Protein 3QOQ (pdb70)

GO terms:
  GO:0032993 protein-DNA complex (C, IDA)
  GO:0043565 sequence-specific DNA binding (F, IDA)
  GO:0045892 negative regulation of DNA-templated transcription (P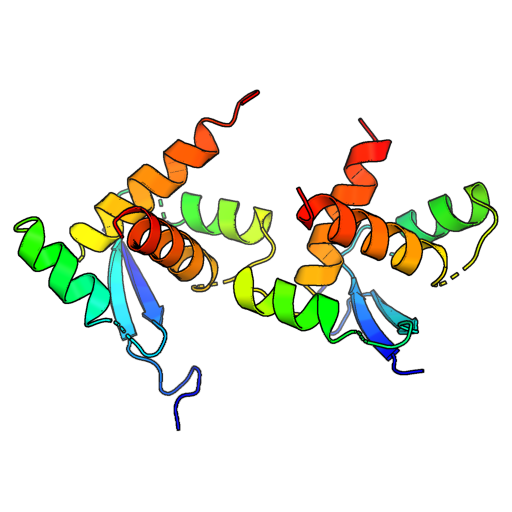, EXP)
  GO:0032993 protein-DNA complex (C, IMP)
  GO:0043565 sequence-specific DNA binding (F, IMP)
  GO:0000976 transcription cis-regulatory region binding (F, IPI)
  GO:0001217 DNA-binding transcription repressor activity (F, IPI)
  GO:0032993 protein-DNA complex (C, IPI)
  GO:0045892 negative regulation of DNA-templated transcription (P, IEP)
  GO:0043565 sequence-specific DNA binding (F, EXP)
  GO:0032993 protein-DNA complex (C, EXP)
  GO:0003677 DNA binding (F, IDA)
  GO:0043107 type IV pilus-dependent motility (P, IMP)
  GO:0044780 bacterial-type flagellum assembly (P, IMP)
  GO:2000147 positive regulation of cell motility (P, IMP)
  GO:1900232 negative regulation of single-species biofilm formation on inanimate substrate (P, IMP)
  GO:1900233 positive regulation of single-species biofilm formation on inanimate substrate (P, IMP)
  GO:1902201 negative regulation of bacterial-type flagellum-dependent cell motility (P, IMP)
  GO:0032885 regulation of polysaccharide biosynthetic process (P, IMP)

Organism: Pseudomonas aeruginosa (strain ATCC 15692 / DSM 22644 / CIP 104116 / JCM 14847 / LMG 12228 / 1C / PRS 101 / PAO1) (NCBI:txid208964)

Structure (mmCIF, N/CA/C/O backbone):
data_3QOQ
#
_entry.id   3QOQ
#
_cell.length_a   129.465
_cell.length_b   129.465
_cell.length_c   152.554
_cell.angle_alpha   90.000
_cell.angle_beta   90.000
_cell.angle_gamma   90.000
#
_symmetry.space_group_name_H-M   'I 4 2 2'
#
loop_
_entity.id
_entity.type
_entity.pdbx_description
1 polymer 'Alginate and motility regulator Z'
2 polymer "DNA (5'-D(*AP*CP*TP*GP*GP*CP*AP*AP*AP*AP*CP*GP*CP*CP*GP*GP*CP*A)-3')"
3 polymer "DNA (5'-D(*TP*GP*CP*CP*GP*GP*CP*GP*TP*TP*TP*TP*GP*CP*CP*AP*GP*T)-3')"
4 water water
#
loop_
_atom_site.group_PDB
_atom_site.id
_atom_site.type_symbol
_atom_site.label_atom_id
_atom_site.label_alt_id
_atom_site.label_comp_id
_atom_site.label_asym_id
_atom_site.label_entity_id
_atom_site.label_seq_id
_atom_site.pdbx_PDB_ins_code
_atom_site.Cartn_x
_atom_site.Cartn_y
_atom_site.Cartn_z
_atom_site.occupancy
_atom_site.B_iso_or_equiv
_atom_site.auth_seq_id
_atom_site.auth_comp_id
_atom_site.auth_asym_id
_atom_site.auth_atom_id
_atom_site.pdbx_PDB_model_num
ATOM 1 N N . THR A 1 13 ? 71.268 -15.676 -18.987 1.00 99.07 10 THR A N 1
ATOM 2 C CA . THR A 1 13 ? 70.500 -14.769 -19.894 1.00 99.06 10 THR A CA 1
ATOM 3 C C . THR A 1 13 ? 69.719 -15.538 -20.967 1.00 98.89 10 THR A C 1
ATOM 4 O O . THR A 1 13 ? 68.581 -15.180 -21.286 1.00 98.99 10 THR A O 1
ATOM 8 N N . TYR A 1 14 ? 70.330 -16.591 -21.513 1.00 98.45 11 TYR A N 1
ATOM 9 C CA . TYR A 1 14 ? 69.711 -17.374 -22.585 1.00 97.89 11 TYR A CA 1
ATOM 10 C C . TYR A 1 14 ? 69.646 -18.865 -22.259 1.00 97.45 11 TYR A C 1
ATOM 11 O O . TYR A 1 14 ? 70.425 -19.669 -22.781 1.00 97.40 11 TYR A O 1
ATOM 20 N N . SER A 1 15 ? 68.702 -19.220 -21.391 1.00 96.78 12 SER A N 1
ATOM 21 C CA . SER A 1 15 ? 68.475 -20.606 -21.011 1.00 96.07 12 SER A CA 1
ATOM 22 C C . SER A 1 15 ? 67.484 -21.251 -21.969 1.00 95.65 12 SER A C 1
ATOM 23 O O . SER A 1 15 ? 67.114 -20.660 -22.985 1.00 95.75 12 SER A O 1
ATOM 26 N N . SER A 1 16 ? 67.049 -22.461 -21.631 1.00 95.01 13 SER A N 1
ATOM 27 C CA . SER A 1 16 ? 66.074 -23.171 -22.446 1.00 94.36 13 SER A CA 1
ATOM 28 C C . SER A 1 16 ? 64.656 -22.623 -22.260 1.00 93.79 13 SER A C 1
ATOM 29 O O . SER A 1 16 ? 63.810 -22.786 -23.139 1.00 93.69 13 SER A O 1
ATOM 32 N N . ARG A 1 17 ? 64.392 -21.965 -21.134 1.00 93.15 14 ARG A N 1
ATOM 33 C CA . ARG A 1 17 ? 63.087 -21.332 -20.938 1.00 92.52 14 ARG A CA 1
ATOM 34 C C . ARG A 1 17 ? 63.015 -19.981 -21.651 1.00 91.81 14 ARG A C 1
ATOM 35 O O . ARG A 1 17 ? 61.929 -19.471 -21.922 1.00 91.83 14 ARG A O 1
ATOM 43 N N . THR A 1 18 ? 64.183 -19.422 -21.961 1.00 90.87 15 THR A N 1
ATOM 44 C CA . THR A 1 18 ? 64.288 -18.153 -22.670 1.00 89.94 15 THR A CA 1
ATOM 45 C C . THR A 1 18 ? 64.288 -18.364 -24.183 1.00 89.33 15 THR A C 1
ATOM 46 O O . THR A 1 18 ? 63.782 -17.521 -24.924 1.00 89.33 15 THR A O 1
ATOM 50 N N . ALA A 1 19 ? 64.843 -19.495 -24.624 1.00 88.53 16 ALA A N 1
ATOM 51 C CA . ALA A 1 19 ? 65.061 -19.798 -26.048 1.00 87.86 16 ALA A CA 1
ATOM 52 C C . ALA A 1 19 ? 63.834 -19.624 -26.955 1.00 87.37 16 ALA A C 1
ATOM 53 O O . ALA A 1 19 ? 62.692 -19.734 -26.505 1.00 87.24 16 ALA A O 1
ATOM 55 N N . ASP A 1 20 ? 64.092 -19.370 -28.236 1.00 86.77 17 ASP A N 1
ATOM 56 C CA . ASP A 1 20 ? 63.042 -19.075 -29.211 1.00 86.29 17 ASP A CA 1
ATOM 57 C C . ASP A 1 20 ? 62.315 -20.331 -29.686 1.00 85.97 17 ASP A C 1
ATOM 58 O O . ASP A 1 20 ? 62.832 -21.080 -30.519 1.00 86.10 17 ASP A O 1
ATOM 63 N N . LYS A 1 21 ? 61.112 -20.548 -29.166 1.00 85.45 18 LYS A N 1
ATOM 64 C CA . LYS A 1 21 ? 60.297 -21.696 -29.557 1.00 85.08 18 LYS A CA 1
ATOM 65 C C . LYS A 1 21 ? 59.682 -21.488 -30.940 1.00 85.04 18 LYS A C 1
ATOM 66 O O . LYS A 1 21 ? 59.391 -20.357 -31.326 1.00 85.00 18 LYS A O 1
ATOM 72 N N . PHE A 1 22 ? 59.502 -22.578 -31.683 1.00 84.87 19 PHE A N 1
ATOM 73 C CA . PHE A 1 22 ? 58.869 -22.529 -33.001 1.00 84.81 19 PHE A CA 1
ATOM 74 C C . PHE A 1 22 ? 58.168 -23.844 -33.321 1.00 84.77 19 PHE A C 1
ATOM 75 O O . PHE A 1 22 ? 58.821 -24.878 -33.438 1.00 84.92 19 PHE A O 1
ATOM 83 N N . VAL A 1 23 ? 56.847 -23.801 -33.481 1.00 84.75 20 VAL A N 1
ATOM 84 C CA . VAL A 1 23 ? 56.072 -25.003 -33.796 1.00 84.91 20 VAL A CA 1
ATOM 85 C C . VAL A 1 23 ? 56.311 -25.439 -35.233 1.00 85.13 20 VAL A C 1
ATOM 86 O O . VAL A 1 23 ? 56.069 -24.673 -36.159 1.00 85.38 20 VAL A O 1
ATOM 90 N N . VAL A 1 24 ? 56.808 -26.659 -35.415 1.00 85.50 21 VAL A N 1
ATOM 91 C CA . VAL A 1 24 ? 57.001 -27.200 -36.760 1.00 85.93 21 VAL A CA 1
ATOM 92 C C . VAL A 1 24 ? 55.927 -28.226 -37.079 1.00 86.44 21 VAL A C 1
ATOM 93 O O . VAL A 1 24 ? 55.912 -29.323 -36.517 1.00 86.66 21 VAL A O 1
ATOM 97 N N . ARG A 1 25 ? 55.020 -27.858 -37.977 1.00 86.98 22 ARG A N 1
ATOM 98 C CA . ARG A 1 25 ? 53.906 -28.727 -38.336 1.00 87.50 22 ARG A CA 1
ATOM 99 C C . ARG A 1 25 ? 54.395 -29.825 -39.269 1.00 87.71 22 ARG A C 1
ATOM 100 O O . ARG A 1 25 ? 54.519 -29.625 -40.473 1.00 87.65 22 ARG A O 1
ATOM 108 N N . LEU A 1 26 ? 54.685 -30.983 -38.690 1.00 88.18 23 LEU A N 1
ATOM 109 C CA . LEU A 1 26 ? 55.280 -32.088 -39.427 1.00 88.67 23 LEU A CA 1
ATOM 110 C C . LEU A 1 26 ? 54.261 -32.810 -40.295 1.00 89.14 23 LEU A C 1
ATOM 111 O O . LEU A 1 26 ? 53.125 -33.030 -39.868 1.00 89.16 23 LEU A O 1
ATOM 116 N N . PRO A 1 27 ? 54.669 -33.169 -41.527 1.00 89.68 24 PRO A N 1
ATOM 117 C CA . PRO A 1 27 ? 53.944 -34.079 -42.412 1.00 90.20 24 PRO A CA 1
ATOM 118 C C . PRO A 1 27 ? 53.727 -35.439 -41.761 1.00 90.80 24 PRO A C 1
ATOM 119 O O . PRO A 1 27 ? 54.382 -35.757 -40.768 1.00 91.02 24 PRO A O 1
ATOM 123 N N . GLU A 1 28 ? 52.818 -36.232 -42.319 1.00 91.59 25 GLU A N 1
ATOM 124 C CA . GLU A 1 28 ? 52.502 -37.548 -41.772 1.00 92.50 25 GLU A CA 1
ATOM 125 C C . GLU A 1 28 ? 53.746 -38.403 -41.597 1.00 92.67 25 GLU A C 1
ATOM 126 O O . GLU A 1 28 ? 54.578 -38.489 -42.503 1.00 92.73 25 GLU A O 1
ATOM 132 N N . GLY A 1 29 ? 53.871 -39.006 -40.415 1.00 92.94 26 GLY A N 1
ATOM 133 C CA . GLY A 1 29 ? 54.924 -39.980 -40.118 1.00 93.08 26 GLY A CA 1
ATOM 134 C C . GLY A 1 29 ? 56.357 -39.506 -40.268 1.00 93.11 26 GLY A C 1
ATOM 135 O O . GLY A 1 29 ? 57.285 -40.313 -40.212 1.00 93.12 26 GLY A O 1
ATOM 144 N N . ARG A 1 31 ? 57.531 -37.204 -38.194 1.00 92.75 28 ARG A N 1
ATOM 145 C CA . ARG A 1 31 ? 57.890 -37.141 -36.785 1.00 92.24 28 ARG A CA 1
ATOM 146 C C . ARG A 1 31 ? 58.508 -38.465 -36.352 1.00 92.09 28 ARG A C 1
ATOM 147 O O . ARG A 1 31 ? 59.609 -38.489 -35.809 1.00 92.16 28 ARG A O 1
ATOM 155 N N . GLU A 1 32 ? 57.803 -39.562 -36.616 1.00 91.88 29 GLU A N 1
ATOM 156 C CA . GLU A 1 32 ? 58.307 -40.895 -36.299 1.00 91.76 29 GLU A CA 1
ATOM 157 C C . GLU A 1 32 ? 59.666 -41.153 -36.951 1.00 91.36 29 GLU A C 1
ATOM 158 O O . GLU A 1 32 ? 60.500 -41.874 -36.404 1.00 91.35 29 GLU A O 1
ATOM 164 N N . GLN A 1 33 ? 59.887 -40.538 -38.107 1.00 90.97 30 GLN A N 1
ATOM 165 C CA . GLN A 1 33 ? 61.138 -40.687 -38.834 1.00 90.65 30 GLN A CA 1
ATOM 166 C C . GLN A 1 33 ? 62.295 -39.963 -38.147 1.00 90.24 30 GLN A C 1
ATOM 167 O O . GLN A 1 33 ? 63.401 -40.501 -38.078 1.00 90.37 30 GLN A O 1
ATOM 173 N N . ILE A 1 34 ? 62.044 -38.753 -37.647 1.00 89.57 31 ILE A N 1
ATOM 174 C CA . ILE A 1 34 ? 63.033 -38.035 -36.839 1.00 88.96 31 ILE A CA 1
ATOM 175 C C . ILE A 1 34 ? 63.361 -38.836 -35.579 1.00 88.66 31 ILE A C 1
ATOM 176 O O . ILE A 1 34 ? 64.533 -39.024 -35.248 1.00 88.74 31 ILE A O 1
ATOM 181 N N . ALA A 1 35 ? 62.317 -39.321 -34.904 1.00 88.06 32 ALA A N 1
ATOM 182 C CA . ALA A 1 35 ? 62.451 -40.071 -33.659 1.00 87.43 32 ALA A CA 1
ATOM 183 C C . ALA A 1 35 ? 63.461 -41.202 -33.790 1.00 87.13 32 ALA A C 1
ATOM 184 O O . ALA A 1 35 ? 64.413 -41.284 -33.015 1.00 87.11 32 ALA A O 1
ATOM 186 N N . GLU A 1 36 ? 63.260 -42.056 -34.789 1.00 86.79 33 GLU A N 1
ATOM 187 C CA . GLU A 1 36 ? 64.148 -43.187 -35.034 1.00 86.61 33 GLU A CA 1
ATOM 188 C C . GLU A 1 36 ? 65.593 -42.741 -35.212 1.00 85.80 33 GLU A C 1
ATOM 189 O O . GLU A 1 36 ? 66.505 -43.366 -34.676 1.00 85.82 33 GLU A O 1
ATOM 195 N N . VAL A 1 37 ? 65.793 -41.648 -35.941 1.00 85.00 34 VAL A N 1
ATOM 196 C CA . VAL A 1 37 ? 67.129 -41.095 -36.128 1.00 84.27 34 VAL A CA 1
ATOM 197 C C . VAL A 1 37 ? 67.672 -40.568 -34.803 1.00 83.96 34 VAL A C 1
ATOM 198 O O . VAL A 1 37 ? 68.815 -40.849 -34.441 1.00 84.02 34 VAL A O 1
ATOM 202 N N . ALA A 1 38 ? 66.841 -39.818 -34.081 1.00 83.52 35 ALA A N 1
ATOM 203 C CA . ALA A 1 38 ? 67.234 -39.207 -32.812 1.00 82.96 35 ALA A CA 1
ATOM 204 C C . ALA A 1 38 ? 67.749 -40.234 -31.809 1.00 82.65 35 ALA A C 1
ATOM 205 O O . ALA A 1 38 ? 68.817 -40.046 -31.228 1.00 82.50 35 ALA A O 1
ATOM 207 N N . ARG A 1 39 ? 66.997 -41.321 -31.631 1.00 82.41 36 ARG A N 1
ATOM 208 C CA . ARG A 1 39 ? 67.388 -42.416 -30.738 1.00 82.24 36 ARG A CA 1
ATOM 209 C C . ARG A 1 39 ? 68.763 -42.956 -31.103 1.00 81.88 36 ARG A C 1
ATOM 210 O O . ARG A 1 39 ? 69.648 -43.044 -30.252 1.00 81.96 36 ARG A O 1
ATOM 218 N N . SER A 1 40 ? 68.932 -43.308 -32.375 1.00 81.36 37 SER A N 1
ATOM 219 C CA . SER A 1 40 ? 70.162 -43.919 -32.862 1.00 80.95 37 SER A CA 1
ATOM 220 C C . SER A 1 40 ? 71.375 -43.012 -32.695 1.00 80.65 37 SER A C 1
ATOM 221 O O . SER A 1 40 ? 72.484 -43.493 -32.485 1.00 80.96 37 SER A O 1
ATOM 224 N N . HIS A 1 41 ? 71.164 -41.705 -32.791 1.00 80.08 38 HIS A N 1
ATOM 225 C CA . HIS A 1 41 ? 72.253 -40.747 -32.643 1.00 79.64 38 HIS A CA 1
ATOM 226 C C . HIS A 1 41 ? 72.414 -40.277 -31.201 1.00 79.17 38 HIS A C 1
ATOM 227 O O . HIS A 1 41 ? 73.259 -39.434 -30.901 1.00 79.11 38 HIS A O 1
ATOM 234 N N . HIS A 1 42 ? 71.595 -40.837 -30.317 1.00 78.60 39 HIS A N 1
ATOM 235 C CA . HIS A 1 42 ? 71.674 -40.582 -28.881 1.00 78.22 39 HIS A CA 1
ATOM 236 C C . HIS A 1 42 ? 71.480 -39.129 -28.491 1.00 78.09 39 HIS A C 1
ATOM 237 O O . HIS A 1 42 ? 72.169 -38.621 -27.608 1.00 78.13 39 HIS A O 1
ATOM 244 N N . ARG A 1 43 ? 70.533 -38.466 -29.145 1.00 77.97 40 ARG A N 1
ATOM 245 C CA . ARG A 1 43 ? 70.180 -37.096 -28.782 1.00 77.97 40 ARG A CA 1
ATOM 246 C C . ARG A 1 43 ? 68.677 -36.864 -28.726 1.00 78.08 40 ARG A C 1
ATOM 247 O O . ARG A 1 43 ? 67.901 -37.590 -29.348 1.00 77.93 40 ARG A O 1
ATOM 255 N N . SER A 1 44 ? 68.282 -35.847 -27.964 1.00 78.56 41 SER A N 1
ATOM 256 C CA . SER A 1 44 ? 66.886 -35.458 -27.832 1.00 79.26 41 SER A CA 1
ATOM 257 C C . SER A 1 44 ? 66.353 -35.073 -29.191 1.00 80.10 41 SER A C 1
ATOM 258 O O . SER A 1 44 ? 67.126 -34.828 -30.116 1.00 80.49 41 SER A O 1
ATOM 269 N N . ASN A 1 46 ? 64.756 -32.354 -29.953 1.00 81.11 43 ASN A N 1
ATOM 270 C CA . ASN A 1 46 ? 65.144 -30.971 -30.143 1.00 80.77 43 ASN A CA 1
ATOM 271 C C . ASN A 1 46 ? 66.532 -30.898 -30.768 1.00 80.53 43 ASN A C 1
ATOM 272 O O . ASN A 1 46 ? 66.691 -30.382 -31.874 1.00 80.57 43 ASN A O 1
ATOM 277 N N . SER A 1 47 ? 67.523 -31.449 -30.070 1.00 80.26 44 SER A N 1
ATOM 278 C CA . SER A 1 47 ? 68.905 -31.468 -30.546 1.00 79.92 44 SER A CA 1
ATOM 279 C C . SER A 1 47 ? 69.027 -32.082 -31.935 1.00 79.68 44 SER A C 1
ATOM 280 O O . SER A 1 47 ? 69.832 -31.633 -32.749 1.00 79.83 44 SER A O 1
ATOM 283 N N . GLU A 1 48 ? 68.222 -33.104 -32.201 1.00 79.36 45 GLU A N 1
ATOM 284 C CA . GLU A 1 48 ? 68.203 -33.734 -33.508 1.00 79.09 45 GLU A CA 1
ATOM 285 C C . GLU A 1 48 ? 67.876 -32.694 -34.577 1.00 79.20 45 GLU A C 1
ATOM 286 O O . GLU A 1 48 ? 68.683 -32.457 -35.473 1.00 79.24 45 GLU A O 1
ATOM 292 N N . ILE A 1 49 ? 66.712 -32.053 -34.445 1.00 79.22 46 ILE A N 1
ATOM 293 C CA . ILE A 1 49 ? 66.258 -31.010 -35.370 1.00 79.09 46 ILE A CA 1
ATOM 294 C C . ILE A 1 49 ? 67.326 -29.932 -35.547 1.00 79.28 46 ILE A C 1
ATOM 295 O O . ILE A 1 49 ? 67.722 -29.625 -36.674 1.00 79.31 46 ILE A O 1
ATOM 300 N N . ILE A 1 50 ? 67.790 -29.378 -34.427 1.00 79.44 47 ILE A N 1
ATOM 301 C CA . ILE A 1 50 ? 68.830 -28.351 -34.422 1.00 79.77 47 ILE A CA 1
ATOM 302 C C . ILE A 1 50 ? 70.052 -28.791 -35.224 1.00 80.34 47 ILE A C 1
ATOM 303 O O . ILE A 1 50 ? 70.466 -28.102 -36.156 1.00 80.44 47 ILE A O 1
ATOM 308 N N . ALA A 1 51 ? 70.609 -29.945 -34.868 1.00 81.01 48 ALA A N 1
ATOM 309 C CA . ALA A 1 51 ? 71.810 -30.459 -35.519 1.00 81.70 48 ALA A CA 1
ATOM 310 C C . ALA A 1 51 ? 71.661 -30.520 -37.037 1.00 82.20 48 ALA A C 1
ATOM 311 O O . ALA A 1 51 ? 72.574 -30.144 -37.764 1.00 82.20 48 ALA A O 1
ATOM 313 N N . ARG A 1 52 ? 70.504 -30.974 -37.506 1.00 83.04 49 ARG A N 1
ATOM 314 C CA . ARG A 1 52 ? 70.260 -31.111 -38.938 1.00 84.10 49 ARG A CA 1
ATOM 315 C C . ARG A 1 52 ? 70.102 -29.757 -39.615 1.00 84.88 49 ARG A C 1
ATOM 316 O O . ARG A 1 52 ? 70.677 -29.526 -40.680 1.00 84.93 49 ARG A O 1
ATOM 324 N N . LEU A 1 53 ? 69.325 -28.870 -38.996 1.00 85.96 50 LEU A N 1
ATOM 325 C CA . LEU A 1 53 ? 69.161 -27.506 -39.494 1.00 87.12 50 LEU A CA 1
ATOM 326 C C . LEU A 1 53 ? 70.517 -26.811 -39.597 1.00 88.14 50 LEU A C 1
ATOM 327 O O . LEU A 1 53 ? 70.920 -26.376 -40.678 1.00 88.46 50 LEU A O 1
ATOM 332 N N . GLU A 1 54 ? 71.222 -26.742 -38.470 1.00 89.17 51 GLU A N 1
ATOM 333 C CA . GLU A 1 54 ? 72.557 -26.154 -38.395 1.00 90.19 51 GLU A CA 1
ATOM 334 C C . GLU A 1 54 ? 73.452 -26.614 -39.539 1.00 91.00 51 GLU A C 1
ATOM 335 O O . GLU A 1 54 ? 74.124 -25.802 -40.170 1.00 91.11 51 GLU A O 1
ATOM 341 N N . GLN A 1 55 ? 73.452 -27.916 -39.803 1.00 92.14 52 GLN A N 1
ATOM 342 C CA . GLN A 1 55 ? 74.303 -28.478 -40.839 1.00 93.50 52 GLN A CA 1
ATOM 343 C C . GLN A 1 55 ? 73.808 -28.073 -42.221 1.00 94.24 52 GLN A C 1
ATOM 344 O O . GLN A 1 55 ? 74.611 -27.734 -43.092 1.00 94.48 52 GLN A O 1
ATOM 350 N N . SER A 1 56 ? 72.488 -28.105 -42.410 1.00 95.15 53 SER A N 1
ATOM 351 C CA . SER A 1 56 ? 71.868 -27.711 -43.675 1.00 95.97 53 SER A CA 1
ATOM 352 C C . SER A 1 56 ? 72.138 -26.242 -43.992 1.00 96.63 53 SER A C 1
ATOM 353 O O . SER A 1 56 ? 72.392 -25.887 -45.145 1.00 96.68 53 SER A O 1
ATOM 356 N N . LEU A 1 57 ? 72.088 -25.400 -42.961 1.00 97.54 54 LEU A N 1
ATOM 357 C CA . LEU A 1 57 ? 72.428 -23.986 -43.084 1.00 98.57 54 LEU A CA 1
ATOM 358 C C . LEU A 1 57 ? 73.876 -23.781 -43.524 1.00 99.52 54 LEU A C 1
ATOM 359 O O . LEU A 1 57 ? 74.140 -23.044 -44.473 1.00 99.70 54 LEU A O 1
ATOM 364 N N . LEU A 1 58 ? 74.805 -24.446 -42.841 1.00 100.79 55 LEU A N 1
ATOM 365 C CA . LEU A 1 58 ? 76.236 -24.274 -43.098 1.00 102.05 55 LEU A CA 1
ATOM 366 C C . LEU A 1 58 ? 76.690 -24.772 -44.472 1.00 102.98 55 LEU A C 1
ATOM 367 O O . LEU A 1 58 ? 77.704 -24.304 -44.996 1.00 103.13 55 LEU A O 1
ATOM 372 N N . GLN A 1 59 ? 75.944 -25.714 -45.045 1.00 104.13 56 GLN A N 1
ATOM 373 C CA . GLN A 1 59 ? 76.235 -26.227 -46.385 1.00 105.33 56 GLN A CA 1
ATOM 374 C C . GLN A 1 59 ? 76.076 -25.140 -47.442 1.00 106.12 56 GLN A C 1
ATOM 375 O O . GLN A 1 59 ? 76.892 -25.036 -48.363 1.00 106.23 56 GLN A O 1
ATOM 381 N N . GLU A 1 60 ? 75.026 -24.333 -47.294 1.00 107.09 57 GLU A N 1
ATOM 382 C CA . GLU A 1 60 ? 74.763 -23.205 -48.188 1.00 108.06 57 GLU A CA 1
ATOM 383 C C . GLU A 1 60 ? 75.731 -22.036 -47.960 1.00 108.60 57 GLU A C 1
ATOM 384 O O . GLU A 1 60 ? 75.974 -21.234 -48.870 1.00 108.70 57 GLU A O 1
ATOM 390 N N . GLY A 1 61 ? 76.281 -21.952 -46.748 1.00 109.19 58 GLY A N 1
ATOM 391 C CA . GLY A 1 61 ? 77.192 -20.872 -46.365 1.00 109.77 58 GLY A CA 1
ATOM 392 C C . GLY A 1 61 ? 78.656 -21.108 -46.704 1.00 110.22 58 GLY A C 1
ATOM 393 O O . GLY A 1 61 ? 79.496 -20.230 -46.474 1.00 110.35 58 GLY A O 1
ATOM 394 N N . ALA A 1 62 ? 78.961 -22.289 -47.245 1.00 110.49 59 ALA A N 1
ATOM 395 C CA . ALA A 1 62 ? 80.327 -22.642 -47.652 1.00 110.69 59 ALA A CA 1
ATOM 396 C C . ALA A 1 62 ? 80.370 -23.171 -49.086 1.00 110.77 59 ALA A C 1
ATOM 397 O O . ALA A 1 62 ? 80.170 -22.423 -50.046 1.00 110.83 59 ALA A O 1
ATOM 399 N N . ALA B 1 19 ? 47.495 -32.765 -38.707 1.00 89.02 16 ALA B N 1
ATOM 400 C CA . ALA B 1 19 ? 48.969 -33.013 -38.702 1.00 89.00 16 ALA B CA 1
ATOM 401 C C . ALA B 1 19 ? 49.576 -32.661 -37.345 1.00 88.91 16 ALA B C 1
ATOM 402 O O . ALA B 1 19 ? 49.256 -31.611 -36.770 1.00 88.99 16 ALA B O 1
ATOM 404 N N . ASP B 1 20 ? 50.440 -33.542 -36.835 1.00 88.50 17 ASP B N 1
ATOM 405 C CA . ASP B 1 20 ? 51.102 -33.310 -35.547 1.00 87.87 17 ASP B CA 1
ATOM 406 C C . ASP B 1 20 ? 52.201 -32.261 -35.664 1.00 87.08 17 ASP B C 1
ATOM 407 O O . ASP B 1 20 ? 52.739 -32.015 -36.749 1.00 87.10 17 ASP B O 1
ATOM 412 N N . LYS B 1 21 ? 52.512 -31.642 -34.533 1.00 86.00 18 LYS B N 1
ATOM 413 C CA . LYS B 1 21 ? 53.462 -30.546 -34.481 1.00 84.97 18 LYS B CA 1
ATOM 414 C C . LYS B 1 21 ? 54.491 -30.765 -33.380 1.00 84.36 18 LYS B C 1
ATOM 415 O O . LYS B 1 21 ? 54.257 -31.526 -32.437 1.00 84.36 18 LYS B O 1
ATOM 421 N N . PHE B 1 22 ? 55.632 -30.096 -33.514 1.00 83.34 19 PHE B N 1
ATOM 422 C CA . PHE B 1 22 ? 56.712 -30.193 -32.549 1.00 82.23 19 PHE B CA 1
ATOM 423 C C . PHE B 1 22 ? 57.286 -28.805 -32.310 1.00 81.62 19 PHE B C 1
ATOM 424 O O . PHE B 1 22 ? 57.853 -28.210 -33.221 1.00 81.61 19 PHE B O 1
ATOM 432 N N . VAL B 1 23 ? 57.131 -28.284 -31.095 1.00 80.89 20 VAL B N 1
ATOM 433 C CA . VAL B 1 23 ? 57.700 -26.974 -30.770 1.00 80.25 20 VAL B CA 1
ATOM 434 C C . VAL B 1 23 ? 59.200 -27.136 -30.515 1.00 80.01 20 VAL B C 1
ATOM 435 O O . VAL B 1 23 ? 59.615 -27.934 -29.676 1.00 79.91 20 VAL B O 1
ATOM 439 N N . VAL B 1 24 ? 59.996 -26.388 -31.271 1.00 79.81 21 VAL B N 1
ATOM 440 C CA . VAL B 1 24 ? 61.446 -26.511 -31.254 1.00 79.66 21 VAL B CA 1
ATOM 441 C C . VAL B 1 24 ? 62.066 -25.324 -30.540 1.00 79.94 21 VAL B C 1
ATOM 442 O O . VAL B 1 24 ? 61.975 -24.190 -31.019 1.00 80.10 21 VAL B O 1
ATOM 446 N N . ARG B 1 25 ? 62.692 -25.583 -29.395 1.00 80.23 22 ARG B N 1
ATOM 447 C CA . ARG B 1 25 ? 63.555 -24.594 -28.769 1.00 80.42 22 ARG B CA 1
ATOM 448 C C . ARG B 1 25 ? 64.779 -24.403 -29.658 1.00 81.35 22 ARG B C 1
ATOM 449 O O . ARG B 1 25 ? 65.458 -25.365 -30.008 1.00 81.32 22 ARG B O 1
ATOM 457 N N . LEU B 1 26 ? 65.033 -23.160 -30.045 1.00 82.53 23 LEU B N 1
ATOM 458 C CA . LEU B 1 26 ? 66.083 -22.852 -31.005 1.00 83.76 23 LEU B CA 1
ATOM 459 C C . LEU B 1 26 ? 67.212 -22.064 -30.354 1.00 84.91 23 LEU B C 1
ATOM 460 O O . LEU B 1 26 ? 66.961 -21.264 -29.450 1.00 85.02 23 LEU B O 1
ATOM 465 N N . PRO B 1 27 ? 68.459 -22.277 -30.818 1.00 86.06 24 PRO B N 1
ATOM 466 C CA . PRO B 1 27 ? 69.597 -21.545 -30.274 1.00 87.24 24 PRO B CA 1
ATOM 467 C C . PRO B 1 27 ? 69.592 -20.076 -30.697 1.00 88.68 24 PRO B C 1
ATOM 468 O O . PRO B 1 27 ? 68.774 -19.676 -31.527 1.00 88.94 24 PRO B O 1
ATOM 472 N N . GLU B 1 28 ? 70.508 -19.299 -30.122 1.00 90.37 25 GLU B N 1
ATOM 473 C CA . GLU B 1 28 ? 70.606 -17.852 -30.326 1.00 92.12 25 GLU B CA 1
ATOM 474 C C . GLU B 1 28 ? 70.331 -17.378 -31.758 1.00 93.30 25 GLU B C 1
ATOM 475 O O . GLU B 1 28 ? 69.327 -16.713 -32.014 1.00 93.50 25 GLU B O 1
ATOM 481 N N . GLY B 1 29 ? 71.219 -17.735 -32.681 1.00 94.75 26 GLY B N 1
ATOM 482 C CA . GLY B 1 29 ? 71.185 -17.196 -34.038 1.00 96.73 26 GLY B CA 1
ATOM 483 C C . GLY B 1 29 ? 70.010 -17.603 -34.910 1.00 98.13 26 GLY B C 1
ATOM 484 O O . GLY B 1 29 ? 69.422 -16.762 -35.592 1.00 98.27 26 GLY B O 1
ATOM 493 N N . ARG B 1 31 ? 66.796 -18.327 -34.975 1.00 102.71 28 ARG B N 1
ATOM 494 C CA . ARG B 1 31 ? 65.500 -17.648 -35.015 1.00 103.65 28 ARG B CA 1
ATOM 495 C C . ARG B 1 31 ? 65.331 -16.746 -36.236 1.00 104.25 28 ARG B C 1
ATOM 496 O O . ARG B 1 31 ? 64.461 -16.985 -37.074 1.00 104.24 28 ARG B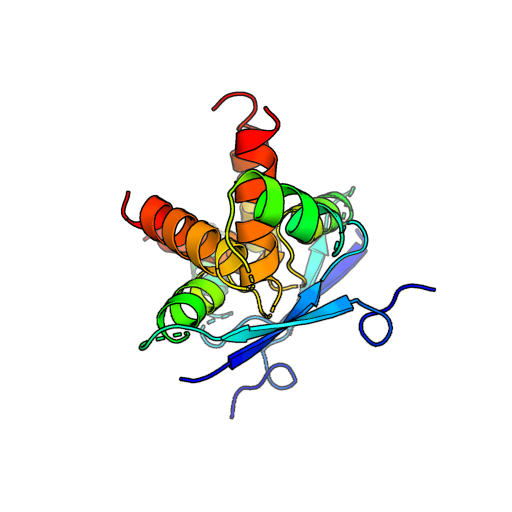 O 1
ATOM 504 N N . GLU B 1 32 ? 66.166 -15.712 -36.318 1.00 105.00 29 GLU B N 1
ATOM 505 C CA . GLU B 1 32 ? 66.130 -14.775 -37.429 1.00 105.70 29 GLU B CA 1
ATOM 506 C C . GLU B 1 32 ? 66.661 -15.429 -38.703 1.00 105.77 29 GLU B C 1
ATOM 507 O O . GLU B 1 32 ? 65.966 -15.468 -39.717 1.00 105.77 29 GLU B O 1
ATOM 513 N N . GLN B 1 33 ? 67.877 -15.964 -38.631 1.00 106.01 30 GLN B N 1
ATOM 514 C CA . GLN B 1 33 ? 68.541 -16.598 -39.771 1.00 106.25 30 GLN B CA 1
ATOM 515 C C . GLN B 1 33 ? 67.635 -17.552 -40.550 1.00 106.33 30 GLN B C 1
ATOM 516 O O . GLN B 1 33 ? 67.780 -17.699 -41.764 1.00 106.34 30 GLN B O 1
ATOM 522 N N . ILE B 1 34 ? 66.705 -18.195 -39.849 1.00 106.51 31 ILE B N 1
ATOM 523 C CA . ILE B 1 34 ? 65.791 -19.136 -40.483 1.00 106.73 31 ILE B CA 1
ATOM 524 C C . ILE B 1 34 ? 64.743 -18.408 -41.328 1.00 106.96 31 ILE B C 1
ATOM 525 O O . ILE B 1 34 ? 64.359 -18.894 -42.393 1.00 107.08 31 ILE B O 1
ATOM 530 N N . ALA B 1 35 ? 64.305 -17.241 -40.854 1.00 107.18 32 ALA B N 1
ATOM 531 C CA . ALA B 1 35 ? 63.323 -16.417 -41.563 1.00 107.34 32 ALA B CA 1
ATOM 532 C C . ALA B 1 35 ? 63.924 -15.817 -42.829 1.00 107.51 32 ALA B C 1
ATOM 533 O O . ALA B 1 35 ? 63.276 -15.778 -43.877 1.00 107.54 32 ALA B O 1
ATOM 535 N N . GLU B 1 36 ? 65.169 -15.359 -42.717 1.00 107.67 33 GLU B N 1
ATOM 536 C CA . GLU B 1 36 ? 65.902 -14.761 -43.824 1.00 107.95 33 GLU B CA 1
ATOM 537 C C . GLU B 1 36 ? 65.862 -15.654 -45.059 1.00 107.97 33 GLU B C 1
ATOM 538 O O . GLU B 1 36 ? 65.475 -15.212 -46.140 1.00 108.04 33 GLU B O 1
ATOM 544 N N . VAL B 1 37 ? 66.248 -16.915 -44.876 1.00 108.08 34 VAL B N 1
ATOM 545 C CA . VAL B 1 37 ? 66.312 -17.888 -45.967 1.00 108.15 34 VAL B CA 1
ATOM 546 C C . VAL B 1 37 ? 64.921 -18.221 -46.512 1.00 108.31 34 VAL B C 1
ATOM 547 O O . VAL B 1 37 ? 64.772 -18.510 -47.700 1.00 108.28 34 VAL B O 1
ATOM 551 N N . ALA B 1 38 ? 63.913 -18.168 -45.643 1.00 108.50 35 ALA B N 1
ATOM 552 C CA . ALA B 1 38 ? 62.534 -18.475 -46.028 1.00 108.76 35 ALA B CA 1
ATOM 553 C C . ALA B 1 38 ? 61.988 -17.504 -47.084 1.00 108.93 35 ALA B C 1
ATOM 554 O O . ALA B 1 38 ? 61.461 -17.933 -48.120 1.00 108.97 35 ALA B O 1
ATOM 556 N N . ARG B 1 39 ? 62.129 -16.204 -46.824 1.00 108.92 36 ARG B N 1
ATOM 557 C CA . ARG B 1 39 ? 61.659 -15.185 -47.760 1.00 108.83 36 ARG B CA 1
ATOM 558 C C . ARG B 1 39 ? 62.410 -15.285 -49.086 1.00 108.66 36 ARG B C 1
ATOM 559 O O . ARG B 1 39 ? 61.793 -15.301 -50.151 1.00 108.75 36 ARG B O 1
ATOM 567 N N . SER B 1 40 ? 63.736 -15.390 -49.007 1.00 108.32 37 SER B N 1
ATOM 568 C CA . SER B 1 40 ? 64.581 -15.489 -50.190 1.00 108.12 37 SER B CA 1
ATOM 569 C C . SER B 1 40 ? 64.292 -16.761 -50.987 1.00 108.05 37 SER B C 1
ATOM 570 O O . SER B 1 40 ? 64.700 -16.882 -52.141 1.00 108.09 37 SER B O 1
ATOM 573 N N . HIS B 1 41 ? 63.588 -17.701 -50.363 1.00 108.01 38 HIS B N 1
ATOM 574 C CA . HIS B 1 41 ? 63.165 -18.930 -51.029 1.00 108.00 38 HIS B CA 1
ATOM 575 C C . HIS B 1 41 ? 61.682 -18.895 -51.371 1.00 107.76 38 HIS B C 1
ATOM 576 O O . HIS B 1 41 ? 61.151 -19.848 -51.945 1.00 107.66 38 HIS B O 1
ATOM 583 N N . HIS B 1 42 ? 61.031 -17.785 -51.022 1.00 107.59 39 HIS B N 1
ATOM 584 C CA . HIS B 1 42 ? 59.602 -17.563 -51.282 1.00 107.54 39 HIS B CA 1
ATOM 585 C C . HIS B 1 42 ? 58.726 -18.719 -50.787 1.00 107.21 39 HIS B C 1
ATOM 586 O O . HIS B 1 42 ? 57.970 -19.334 -51.551 1.00 107.26 39 HIS B O 1
ATOM 593 N N . ARG B 1 43 ? 58.861 -19.000 -49.493 1.00 106.67 40 ARG B N 1
ATOM 594 C CA . ARG B 1 43 ? 58.100 -20.032 -48.791 1.00 105.96 40 ARG B CA 1
ATOM 595 C C . ARG B 1 43 ? 58.091 -19.680 -47.306 1.00 105.50 40 ARG B C 1
ATOM 596 O O . ARG B 1 43 ? 58.961 -18.940 -46.840 1.00 105.40 40 ARG B O 1
ATOM 604 N N . SER B 1 44 ? 57.117 -20.204 -46.564 1.00 104.96 41 SER B N 1
ATOM 605 C CA . SER B 1 44 ? 57.010 -19.898 -45.137 1.00 104.51 41 SER B CA 1
ATOM 606 C C . SER B 1 44 ? 58.122 -20.577 -44.340 1.00 104.19 41 SER B C 1
ATOM 607 O O . SER B 1 44 ? 58.807 -21.468 -44.846 1.00 104.16 41 SER B O 1
ATOM 618 N N . ASN B 1 46 ? 57.988 -22.574 -41.608 1.00 101.65 43 ASN B N 1
ATOM 619 C CA . ASN B 1 46 ? 57.643 -23.984 -41.473 1.00 100.81 43 ASN B CA 1
ATOM 620 C C . ASN B 1 46 ? 57.869 -24.764 -42.770 1.00 100.42 43 ASN B C 1
ATOM 621 O O . ASN B 1 46 ? 58.183 -25.952 -42.735 1.00 100.51 43 ASN B O 1
ATOM 626 N N . SER B 1 47 ? 57.718 -24.088 -43.907 1.00 99.92 44 SER B N 1
ATOM 627 C CA . SER B 1 47 ? 57.989 -24.697 -45.209 1.00 99.41 44 SER B CA 1
ATOM 628 C C . SER B 1 47 ? 59.487 -24.888 -45.412 1.00 98.88 44 SER B C 1
ATOM 629 O O . SER B 1 47 ? 59.913 -25.868 -46.021 1.00 98.77 44 SER B O 1
ATOM 632 N N . GLU B 1 48 ? 60.276 -23.944 -44.903 1.00 98.24 45 GLU B N 1
ATOM 633 C CA . GLU B 1 48 ? 61.728 -24.004 -45.020 1.00 97.72 45 GLU B CA 1
ATOM 634 C C . GLU B 1 48 ? 62.270 -25.140 -44.164 1.00 97.18 45 GLU B C 1
ATOM 635 O O . GLU B 1 48 ? 62.928 -26.049 -44.672 1.00 97.18 45 GLU B O 1
ATOM 641 N N . ILE B 1 49 ? 61.963 -25.087 -42.870 1.00 96.39 46 ILE B N 1
ATOM 642 C CA . ILE B 1 49 ? 62.452 -26.059 -41.899 1.00 95.53 46 ILE B CA 1
ATOM 643 C C . ILE B 1 49 ? 62.193 -27.489 -42.350 1.00 95.32 46 ILE B C 1
ATOM 644 O O . ILE B 1 49 ? 63.112 -28.306 -42.372 1.00 95.42 46 ILE B O 1
ATOM 649 N N . ILE B 1 50 ? 60.953 -27.775 -42.734 1.00 94.98 47 ILE B N 1
ATOM 650 C CA . ILE B 1 50 ? 60.574 -29.116 -43.166 1.00 94.85 47 ILE B CA 1
ATOM 651 C C . ILE B 1 50 ? 61.286 -29.533 -44.452 1.00 95.00 47 ILE B C 1
ATOM 652 O O . ILE B 1 50 ? 61.658 -30.698 -44.609 1.00 95.05 47 ILE B O 1
ATOM 657 N N . ALA B 1 51 ? 61.492 -28.578 -45.355 1.00 95.19 48 ALA B N 1
ATOM 658 C CA . ALA B 1 51 ? 62.227 -28.841 -46.588 1.00 95.35 48 ALA B CA 1
ATOM 659 C C . ALA B 1 51 ? 63.670 -29.236 -46.284 1.00 95.53 48 ALA B C 1
ATOM 660 O O . ALA B 1 51 ? 64.169 -30.221 -46.829 1.00 95.60 48 ALA B O 1
ATOM 662 N N . ARG B 1 52 ? 64.323 -28.476 -45.404 1.00 95.77 49 ARG B N 1
ATOM 663 C CA . ARG B 1 52 ? 65.690 -28.766 -44.966 1.00 96.06 49 ARG B CA 1
ATOM 664 C C . ARG B 1 52 ? 65.764 -30.112 -44.265 1.00 96.30 49 ARG B C 1
ATOM 665 O O . ARG B 1 52 ? 66.652 -30.918 -44.543 1.00 96.13 49 ARG B O 1
ATOM 673 N N . LEU B 1 53 ? 64.820 -30.337 -43.355 1.00 96.81 50 LEU B N 1
ATOM 674 C CA . LEU B 1 53 ? 64.756 -31.559 -42.568 1.00 97.39 50 LEU B CA 1
ATOM 675 C C . LEU B 1 53 ? 64.680 -32.801 -43.436 1.00 98.14 50 LEU B C 1
ATOM 676 O O . LEU B 1 53 ? 65.351 -33.789 -43.152 1.00 98.41 50 LEU B O 1
ATOM 681 N N . GLU B 1 54 ? 63.883 -32.747 -44.500 1.00 99.02 51 GLU B N 1
ATOM 682 C CA . GLU B 1 54 ? 63.722 -33.900 -45.384 1.00 100.01 51 GLU B CA 1
ATOM 683 C C . GLU B 1 54 ? 64.972 -34.160 -46.220 1.00 100.38 51 GLU B C 1
ATOM 684 O O . GLU B 1 54 ? 65.288 -35.308 -46.532 1.00 100.40 51 GLU B O 1
ATOM 690 N N . GLN B 1 55 ? 65.670 -33.086 -46.576 1.00 100.97 52 GLN B N 1
ATOM 691 C CA . GLN B 1 55 ? 66.948 -33.179 -47.268 1.00 101.64 52 GLN B CA 1
ATOM 692 C C . GLN B 1 55 ? 67.967 -33.889 -46.379 1.00 102.02 52 GLN B C 1
ATOM 693 O O . GLN B 1 55 ? 68.639 -34.824 -46.826 1.00 102.17 52 GLN B O 1
ATOM 699 N N . SER B 1 56 ? 68.066 -33.446 -45.124 1.00 102.41 53 SER B N 1
ATOM 700 C CA . SER B 1 56 ? 68.936 -34.078 -44.132 1.00 102.80 53 SER B CA 1
ATOM 701 C C . SER B 1 56 ? 68.648 -35.568 -44.008 1.00 103.22 53 SER B C 1
ATOM 702 O O . SER B 1 56 ? 69.564 -36.388 -44.071 1.00 103.39 53 SER B O 1
ATOM 705 N N . LEU B 1 57 ? 67.372 -35.913 -43.851 1.00 103.66 54 LEU B N 1
ATOM 706 C CA . LEU B 1 57 ? 66.964 -37.306 -43.712 1.00 104.19 54 LEU B CA 1
ATOM 707 C C . LEU B 1 57 ? 67.264 -38.114 -44.971 1.00 104.75 54 LEU B C 1
ATOM 708 O O . LEU B 1 57 ? 67.477 -39.324 -44.897 1.00 104.86 54 LEU B O 1
ATOM 713 N N . LEU B 1 58 ? 67.291 -37.440 -46.118 1.00 105.54 55 LEU B N 1
ATOM 714 C CA . LEU B 1 58 ? 67.644 -38.087 -47.381 1.00 106.27 55 LEU B CA 1
ATOM 715 C C . LEU B 1 58 ? 69.140 -38.364 -47.498 1.00 106.85 55 LEU B C 1
ATOM 716 O O . LEU B 1 58 ? 69.535 -39.367 -48.097 1.00 106.97 55 LEU B O 1
ATOM 721 N N . GLN B 1 59 ? 69.962 -37.480 -46.927 1.00 107.52 56 GLN B N 1
ATOM 722 C CA . GLN B 1 59 ? 71.412 -37.698 -46.840 1.00 108.33 5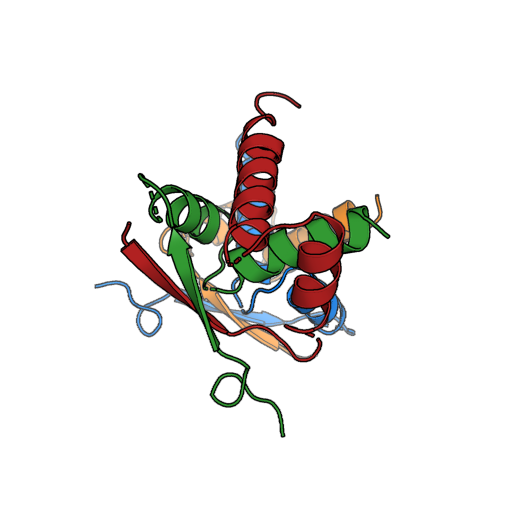6 GLN B CA 1
ATOM 723 C C . GLN B 1 59 ? 71.756 -39.001 -46.124 1.00 108.78 56 GLN B C 1
ATOM 724 O O . GLN B 1 59 ? 72.751 -39.652 -46.454 1.00 108.87 56 GLN B O 1
ATOM 730 N N . GLU B 1 60 ? 70.924 -39.368 -45.149 1.00 109.37 57 GLU B N 1
ATOM 731 C CA . GLU B 1 60 ? 71.085 -40.605 -44.380 1.00 109.81 57 GLU B CA 1
ATOM 732 C C . GLU B 1 60 ? 70.897 -41.862 -45.232 1.00 110.14 57 GLU B C 1
ATOM 733 O O . GLU B 1 60 ? 71.469 -42.912 -44.925 1.00 110.28 57 GLU B O 1
ATOM 739 N N . GLY B 1 61 ? 70.103 -41.749 -46.297 1.00 110.42 58 GLY B N 1
ATOM 740 C CA . GLY B 1 61 ? 69.849 -42.866 -47.212 1.00 110.77 58 GLY B CA 1
ATOM 741 C C . GLY B 1 61 ? 71.066 -43.357 -47.985 1.00 111.04 58 GLY B C 1
ATOM 742 O O . GLY B 1 61 ? 70.961 -44.300 -48.777 1.00 111.09 58 GLY B O 1
ATOM 743 N N . ALA B 1 62 ? 72.216 -42.718 -47.753 1.00 111.20 59 ALA B N 1
ATOM 744 C CA . ALA B 1 62 ? 73.482 -43.077 -48.401 1.00 111.28 59 ALA B CA 1
ATOM 745 C C . ALA B 1 62 ? 74.025 -44.418 -47.906 1.00 111.31 59 ALA B C 1
ATOM 746 O O . ALA B 1 62 ? 73.963 -44.728 -46.714 1.00 111.35 59 ALA B O 1
ATOM 748 N N . THR C 1 13 ? 61.634 -50.983 -13.785 1.00 98.94 10 THR C N 1
ATOM 749 C CA . THR C 1 13 ? 61.872 -50.277 -15.084 1.00 98.91 10 THR C CA 1
ATOM 750 C C . THR C 1 13 ? 63.252 -49.616 -15.132 1.00 98.76 10 THR C C 1
ATOM 751 O O . THR C 1 13 ? 63.904 -49.441 -14.098 1.00 98.86 10 THR C O 1
ATOM 755 N N . TYR C 1 14 ? 63.684 -49.244 -16.336 1.00 98.47 11 TYR C N 1
ATOM 756 C CA . TYR C 1 14 ? 65.045 -48.762 -16.557 1.00 98.02 11 TYR C CA 1
ATOM 757 C C . TYR C 1 14 ? 65.082 -47.346 -17.135 1.00 97.50 11 TYR C C 1
ATOM 758 O O . TYR C 1 14 ? 65.222 -47.158 -18.345 1.00 97.39 11 TYR C O 1
ATOM 767 N N . SER C 1 15 ? 64.956 -46.358 -16.252 1.00 96.84 12 SER C N 1
ATOM 768 C CA . SER C 1 15 ? 65.066 -44.953 -16.632 1.00 96.13 12 SER C CA 1
ATOM 769 C C . SE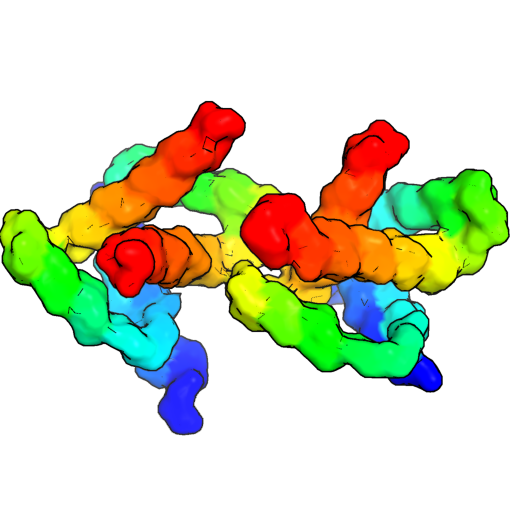R C 1 15 ? 66.523 -44.503 -16.557 1.00 95.54 12 SER C C 1
ATOM 770 O O . SER C 1 15 ? 67.424 -45.335 -16.453 1.00 95.51 12 SER C O 1
ATOM 773 N N . SER C 1 16 ? 66.751 -43.192 -16.616 1.00 94.86 13 SER C N 1
ATOM 774 C CA . SER C 1 16 ? 68.092 -42.636 -16.449 1.00 94.16 13 SER C CA 1
ATOM 775 C C . SER C 1 16 ? 68.537 -42.731 -14.993 1.00 93.77 13 SER C C 1
ATOM 776 O O . SER C 1 16 ? 69.687 -43.071 -14.711 1.00 93.83 13 SER C O 1
ATOM 779 N N . ARG C 1 17 ? 67.620 -42.449 -14.069 1.00 93.16 14 ARG C N 1
ATOM 780 C CA . ARG C 1 17 ? 67.930 -42.524 -12.641 1.00 92.62 14 ARG C CA 1
ATOM 781 C C . ARG C 1 17 ? 67.995 -43.955 -12.099 1.00 91.90 14 ARG C C 1
ATOM 782 O O . ARG C 1 17 ? 68.205 -44.163 -10.903 1.00 91.98 14 ARG C O 1
ATOM 790 N N . THR C 1 18 ? 67.826 -44.933 -12.985 1.00 90.93 15 THR C N 1
ATOM 791 C CA . THR C 1 18 ? 67.978 -46.346 -12.641 1.00 89.99 15 THR C CA 1
ATOM 792 C C . THR C 1 18 ? 69.284 -46.898 -13.215 1.00 89.30 15 THR C C 1
ATOM 793 O O . THR C 1 18 ? 69.904 -47.786 -12.621 1.00 89.27 15 THR C O 1
ATOM 797 N N . ALA C 1 19 ? 69.697 -46.346 -14.357 1.00 88.24 16 ALA C N 1
ATOM 798 C CA . ALA C 1 19 ? 70.802 -46.869 -15.165 1.00 87.27 16 ALA C CA 1
ATOM 799 C C . ALA C 1 19 ? 72.094 -47.151 -14.402 1.00 86.72 16 ALA C C 1
ATOM 800 O O . ALA C 1 19 ? 72.434 -46.438 -13.456 1.00 86.56 16 ALA C O 1
ATOM 802 N N . ASP C 1 20 ? 72.799 -48.201 -14.831 1.00 86.06 17 ASP C N 1
ATOM 803 C CA . ASP C 1 20 ? 74.099 -48.579 -14.277 1.00 85.46 17 ASP C CA 1
ATOM 804 C C . ASP C 1 20 ? 75.051 -47.400 -14.339 1.00 85.05 17 ASP C C 1
ATOM 805 O O . ASP C 1 20 ? 75.166 -46.746 -15.377 1.00 85.06 17 ASP C O 1
ATOM 810 N N . LYS C 1 21 ? 75.736 -47.135 -13.233 1.00 84.48 18 LYS C N 1
ATOM 811 C CA . LYS C 1 21 ? 76.707 -46.053 -13.183 1.00 83.95 18 LYS C CA 1
ATOM 812 C C . LYS C 1 21 ? 78.120 -46.577 -13.015 1.00 83.94 18 LYS C C 1
ATOM 813 O O . LYS C 1 21 ? 78.392 -47.384 -12.133 1.00 84.02 18 LYS C O 1
ATOM 819 N N . PHE C 1 22 ? 79.010 -46.123 -13.888 1.00 83.98 19 PHE C N 1
ATOM 820 C CA . PHE C 1 22 ? 80.417 -46.476 -13.820 1.00 84.20 19 PHE C CA 1
ATOM 821 C C . PHE C 1 22 ? 81.231 -45.193 -13.778 1.00 84.32 19 PHE C C 1
ATOM 822 O O . PHE C 1 22 ? 81.059 -44.315 -14.625 1.00 84.54 19 PHE C O 1
ATOM 830 N N . VAL C 1 23 ? 82.107 -45.078 -12.787 1.00 84.35 20 VAL C N 1
ATOM 831 C CA . VAL C 1 23 ? 82.931 -43.886 -12.649 1.00 84.52 20 VAL C CA 1
ATOM 832 C C . VAL C 1 23 ? 84.188 -44.050 -13.490 1.00 84.78 20 VAL C C 1
ATOM 833 O O . VAL C 1 23 ? 85.056 -44.851 -13.163 1.00 84.87 20 VAL C O 1
ATOM 837 N N . VAL C 1 24 ? 84.272 -43.301 -14.584 1.00 85.21 21 VAL C N 1
ATOM 838 C CA . VAL C 1 24 ? 85.429 -43.379 -15.466 1.00 85.83 21 VAL C CA 1
ATOM 839 C C . VAL C 1 24 ? 86.493 -42.388 -15.013 1.00 86.66 21 VAL C C 1
ATOM 840 O O . VAL C 1 24 ? 86.220 -41.193 -14.897 1.00 87.09 21 VAL C O 1
ATOM 844 N N . ARG C 1 25 ? 87.695 -42.892 -14.736 1.00 87.45 22 ARG C N 1
ATOM 845 C CA . ARG C 1 25 ? 88.845 -42.036 -14.460 1.00 88.16 22 ARG C CA 1
ATOM 846 C C . ARG C 1 25 ? 89.466 -41.634 -15.789 1.00 88.27 22 ARG C C 1
ATOM 847 O O . ARG C 1 25 ? 90.050 -42.467 -16.471 1.00 88.37 22 ARG C O 1
ATOM 855 N N . LEU C 1 26 ? 89.329 -40.364 -16.158 1.00 88.44 23 LEU C N 1
ATOM 856 C CA . LEU C 1 26 ? 89.836 -39.883 -17.442 1.00 88.71 23 LEU C CA 1
ATOM 857 C C . LEU C 1 26 ? 91.245 -39.320 -17.325 1.00 89.13 23 LEU C C 1
ATOM 858 O O . LEU C 1 26 ? 91.584 -38.705 -16.310 1.00 89.02 23 LEU C O 1
ATOM 863 N N . PRO C 1 27 ? 92.067 -39.513 -18.374 1.00 89.60 24 PRO C N 1
ATOM 864 C CA . PRO C 1 27 ? 93.407 -38.944 -18.417 1.00 90.22 24 PRO C CA 1
ATOM 865 C C . PRO C 1 27 ? 93.398 -37.426 -18.588 1.00 91.06 24 PRO C C 1
ATOM 866 O O . PRO C 1 27 ? 92.334 -36.814 -18.679 1.00 91.28 24 PRO C O 1
ATOM 870 N N . GLU C 1 28 ? 94.595 -36.846 -18.628 1.00 92.04 25 GLU C N 1
ATOM 871 C CA . GLU C 1 28 ? 94.809 -35.413 -18.818 1.00 93.07 25 GLU C CA 1
ATOM 872 C C . GLU C 1 28 ? 94.008 -34.838 -19.987 1.00 93.43 25 GLU C C 1
ATOM 873 O O . GLU C 1 28 ? 94.190 -35.248 -21.136 1.00 93.72 25 GLU C O 1
ATOM 879 N N . GLY C 1 29 ? 93.112 -33.902 -19.678 1.00 93.69 26 GLY C N 1
ATOM 880 C CA . GLY C 1 29 ? 92.440 -33.092 -20.697 1.00 93.94 26 GLY C CA 1
ATOM 881 C C . GLY C 1 29 ? 91.323 -33.732 -21.503 1.00 94.15 26 GLY C C 1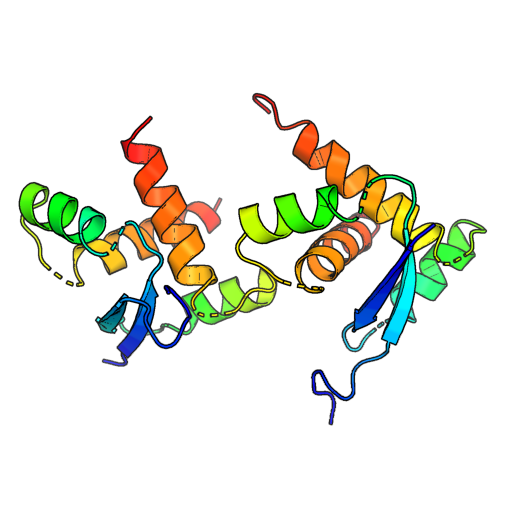
ATOM 882 O O . GLY C 1 29 ? 90.593 -33.033 -22.209 1.00 94.49 26 GLY C O 1
ATOM 891 N N . ARG C 1 31 ? 88.508 -34.738 -20.613 1.00 92.93 28 ARG C N 1
ATOM 892 C CA . ARG C 1 31 ? 87.222 -34.196 -20.208 1.00 92.53 28 ARG C CA 1
ATOM 893 C C . ARG C 1 31 ? 86.765 -33.067 -21.124 1.00 92.41 28 ARG C C 1
ATOM 894 O O . ARG C 1 31 ? 85.697 -33.154 -21.730 1.00 92.43 28 ARG C O 1
ATOM 902 N N . GLU C 1 32 ? 87.582 -32.020 -21.228 1.00 92.23 29 GLU C N 1
ATOM 903 C CA . GLU C 1 32 ? 87.258 -30.841 -22.036 1.00 92.09 29 GLU C CA 1
ATOM 904 C C . GLU C 1 32 ? 87.134 -31.220 -23.499 1.00 91.56 29 GLU C C 1
ATOM 905 O O . GLU C 1 32 ? 86.285 -30.693 -24.217 1.00 91.58 29 GLU C O 1
ATOM 911 N N . GLN C 1 33 ? 87.984 -32.149 -23.920 1.00 90.90 30 GLN C N 1
ATOM 912 C CA . GLN C 1 33 ? 87.973 -32.669 -25.271 1.00 90.51 30 GLN C CA 1
ATOM 913 C C . GLN C 1 33 ? 86.626 -33.322 -25.582 1.00 90.19 30 GLN C C 1
ATOM 914 O O . GLN C 1 33 ? 86.041 -33.077 -26.638 1.00 90.24 30 GLN C O 1
ATOM 920 N N . ILE C 1 34 ? 86.136 -34.134 -24.647 1.00 89.73 31 ILE C N 1
ATOM 921 C CA . ILE C 1 34 ? 84.851 -34.816 -24.795 1.00 89.18 31 ILE C CA 1
ATOM 922 C C . ILE C 1 34 ? 83.692 -33.824 -24.766 1.00 88.99 31 ILE C C 1
ATOM 923 O O . ILE C 1 34 ? 82.789 -33.908 -25.595 1.00 89.08 31 ILE C O 1
ATOM 928 N N . ALA C 1 35 ? 83.733 -32.884 -23.822 1.00 88.70 32 ALA C N 1
ATOM 929 C CA . ALA C 1 35 ? 82.703 -31.849 -23.703 1.00 88.27 32 ALA C CA 1
ATOM 930 C C . ALA C 1 35 ? 82.591 -31.015 -24.977 1.00 88.02 32 ALA C C 1
ATOM 931 O O . ALA C 1 35 ? 81.486 -30.707 -25.422 1.00 87.80 32 ALA C O 1
ATOM 933 N N . GLU C 1 36 ? 83.736 -30.666 -25.562 1.00 87.84 33 GLU C N 1
ATOM 934 C CA . GLU C 1 36 ? 83.764 -29.898 -26.803 1.00 87.77 33 GLU C CA 1
ATOM 935 C C . GLU C 1 36 ? 83.077 -30.646 -27.930 1.00 87.09 33 GLU C C 1
ATOM 936 O O . GLU C 1 36 ? 82.184 -30.109 -28.577 1.00 87.32 33 GLU C O 1
ATOM 942 N N . VAL C 1 37 ? 83.477 -31.893 -28.148 1.00 86.31 34 VAL C N 1
ATOM 943 C CA . VAL C 1 37 ? 82.855 -32.703 -29.187 1.00 85.62 34 VAL C CA 1
ATOM 944 C C . VAL C 1 37 ? 81.374 -32.976 -28.872 1.00 85.15 34 VAL C C 1
ATOM 945 O O . VAL C 1 37 ? 80.559 -33.090 -29.780 1.00 85.08 34 VAL C O 1
ATOM 949 N N . ALA C 1 38 ? 81.034 -33.047 -27.586 1.00 84.76 35 ALA C N 1
ATOM 950 C CA . ALA C 1 38 ? 79.652 -33.250 -27.156 1.00 84.39 35 ALA C CA 1
ATOM 951 C C . ALA C 1 38 ? 78.758 -32.105 -27.610 1.00 84.22 35 ALA C C 1
ATOM 952 O O . ALA C 1 38 ? 77.725 -32.337 -28.235 1.00 84.21 35 ALA C O 1
ATOM 954 N N . ARG C 1 39 ? 79.164 -30.875 -27.297 1.00 84.11 36 ARG C N 1
ATOM 955 C CA . ARG C 1 39 ? 78.458 -29.673 -27.749 1.00 83.93 36 ARG C CA 1
ATOM 956 C C . ARG C 1 39 ? 78.434 -29.602 -29.259 1.00 83.15 36 ARG C C 1
ATOM 957 O O . ARG C 1 39 ? 77.409 -29.289 -29.858 1.00 83.21 36 ARG C O 1
ATOM 965 N N . SER C 1 40 ? 79.573 -29.914 -29.863 1.00 82.27 37 SER C N 1
ATOM 966 C CA . SER C 1 40 ? 79.717 -29.944 -31.303 1.00 81.56 37 SER C CA 1
ATOM 967 C C . SER C 1 40 ? 78.675 -30.842 -31.960 1.00 80.95 37 SER C C 1
ATOM 968 O O . SER C 1 40 ? 78.306 -30.626 -33.108 1.00 81.01 37 SER C O 1
ATOM 971 N N . HIS C 1 41 ? 78.197 -31.839 -31.225 1.00 80.25 38 HIS C N 1
ATOM 972 C CA . HIS C 1 41 ? 77.225 -32.788 -31.758 1.00 79.63 38 HIS C CA 1
ATOM 973 C C . HIS C 1 41 ? 75.830 -32.648 -31.145 1.00 79.07 38 HIS C C 1
ATOM 974 O O . HIS C 1 41 ? 74.947 -33.465 -31.413 1.00 78.90 38 HIS C O 1
ATOM 981 N N . HIS C 1 42 ? 75.635 -31.610 -30.336 1.00 78.55 39 HIS C N 1
ATOM 982 C CA . HIS C 1 42 ? 74.363 -31.375 -29.645 1.00 78.32 39 HIS C CA 1
ATOM 983 C C . HIS C 1 42 ? 73.957 -32.594 -28.829 1.00 78.04 39 HIS C C 1
ATOM 984 O O . HIS C 1 42 ? 72.951 -33.253 -29.112 1.00 78.13 39 HIS C O 1
ATOM 991 N N . ARG C 1 43 ? 74.770 -32.884 -27.817 1.00 77.51 40 ARG C N 1
ATOM 992 C CA . ARG C 1 43 ? 74.612 -34.062 -26.984 1.00 76.83 40 ARG C CA 1
ATOM 993 C C . ARG C 1 43 ? 75.225 -33.847 -25.617 1.00 76.65 40 ARG C C 1
ATOM 994 O O . ARG C 1 43 ? 76.213 -33.133 -25.484 1.00 76.83 40 ARG C O 1
ATOM 1002 N N . SER C 1 44 ? 74.629 -34.467 -24.605 1.00 76.54 41 SER C N 1
ATOM 1003 C CA . SER C 1 44 ? 75.205 -34.489 -23.269 1.00 76.66 41 SER C CA 1
ATOM 1004 C C . SER C 1 44 ? 76.475 -35.315 -23.315 1.00 76.93 41 SER C C 1
ATOM 1005 O O . SER C 1 44 ? 76.614 -36.190 -24.173 1.00 77.01 41 SER C O 1
ATOM 1016 N N . ASN C 1 46 ? 77.400 -37.582 -21.405 1.00 75.40 43 ASN C N 1
ATOM 1017 C CA . ASN C 1 46 ? 76.992 -38.954 -21.202 1.00 74.42 43 ASN C CA 1
ATOM 1018 C C . ASN C 1 46 ? 76.606 -39.610 -22.522 1.00 74.02 43 ASN C C 1
ATOM 1019 O O . ASN C 1 46 ? 77.205 -40.610 -22.914 1.00 74.16 43 ASN C O 1
ATOM 1024 N N . SER C 1 47 ? 75.632 -39.028 -23.219 1.00 73.39 44 SER C N 1
ATOM 1025 C CA . SER C 1 47 ? 75.210 -39.537 -24.524 1.00 72.65 44 SER C CA 1
ATOM 1026 C C . SER C 1 47 ? 76.376 -39.571 -25.503 1.00 72.28 44 SER C C 1
ATOM 1027 O O . SER C 1 47 ? 76.523 -40.522 -26.270 1.00 72.24 44 SER C O 1
ATOM 1030 N N . GLU C 1 48 ? 77.210 -38.537 -25.458 1.00 71.71 45 GLU C N 1
ATOM 1031 C CA . GLU C 1 48 ? 78.391 -38.474 -26.294 1.00 71.34 45 GLU C CA 1
ATOM 1032 C C . GLU C 1 48 ? 79.270 -39.707 -26.071 1.00 71.07 45 GLU C C 1
ATOM 1033 O O . GLU C 1 48 ? 79.630 -40.393 -27.025 1.00 71.01 45 GLU C O 1
ATOM 1039 N N . ILE C 1 49 ? 79.584 -39.997 -24.809 1.00 70.70 46 ILE C N 1
ATOM 1040 C CA . ILE C 1 49 ? 80.404 -41.160 -24.450 1.00 70.17 46 ILE C CA 1
ATOM 1041 C C . ILE C 1 49 ? 79.757 -42.480 -24.882 1.00 70.07 46 ILE C C 1
ATOM 1042 O O . ILE C 1 49 ? 80.393 -43.295 -25.557 1.00 70.17 46 ILE C O 1
ATOM 1047 N N . ILE C 1 50 ? 78.496 -42.674 -24.504 1.00 69.69 47 ILE C N 1
ATOM 1048 C CA . ILE C 1 50 ? 77.739 -43.857 -24.895 1.00 69.43 47 ILE C CA 1
ATOM 1049 C C . ILE C 1 50 ? 77.760 -44.054 -26.410 1.00 69.67 47 ILE C C 1
ATOM 1050 O O . ILE C 1 50 ? 78.037 -45.152 -26.888 1.00 69.68 47 ILE C O 1
ATOM 1055 N N . ALA C 1 51 ? 77.492 -42.984 -27.152 1.00 69.98 48 ALA C N 1
ATOM 1056 C CA . ALA C 1 51 ? 77.468 -43.039 -28.608 1.00 70.33 48 ALA C CA 1
ATOM 1057 C C . ALA C 1 51 ? 78.766 -43.593 -29.191 1.00 70.72 48 ALA C C 1
ATOM 1058 O O . ALA C 1 51 ? 78.739 -44.478 -30.041 1.00 70.89 48 ALA C O 1
ATOM 1060 N N . ARG C 1 52 ? 79.899 -43.084 -28.721 1.00 71.37 49 ARG C N 1
ATOM 1061 C CA . ARG C 1 52 ? 81.197 -43.517 -29.233 1.00 72.21 49 ARG C CA 1
ATOM 1062 C C . ARG C 1 52 ? 81.518 -44.951 -28.814 1.00 72.76 49 ARG C C 1
ATOM 1063 O O . ARG C 1 52 ? 81.989 -45.752 -29.624 1.00 72.80 49 ARG C O 1
ATOM 1071 N N . LEU C 1 53 ? 81.258 -45.266 -27.547 1.00 73.46 50 LEU C N 1
ATOM 1072 C CA . LEU C 1 53 ? 81.478 -46.611 -27.035 1.00 74.27 50 LEU C CA 1
ATOM 1073 C C . LEU C 1 53 ? 80.668 -47.619 -27.827 1.00 75.30 50 LEU C C 1
ATOM 1074 O O . LEU C 1 53 ? 81.195 -48.637 -28.271 1.00 75.43 50 LEU C O 1
ATOM 1079 N N . GLU C 1 54 ? 79.388 -47.315 -28.014 1.00 76.63 51 GLU C N 1
ATOM 1080 C CA . GLU C 1 54 ? 78.498 -48.161 -28.792 1.00 78.07 51 GLU C CA 1
ATOM 1081 C C . GLU C 1 54 ? 79.077 -48.434 -30.175 1.00 78.91 51 GLU C C 1
ATOM 1082 O O . GLU C 1 54 ? 79.203 -49.592 -30.578 1.00 79.00 51 GLU C O 1
ATOM 1088 N N . GLN C 1 55 ? 79.452 -47.376 -30.888 1.00 80.08 52 GLN C N 1
ATOM 1089 C CA . GLN C 1 55 ? 79.944 -47.541 -32.249 1.00 81.47 52 GLN C CA 1
ATOM 1090 C C . GLN C 1 55 ? 81.240 -48.333 -32.279 1.00 81.89 52 GLN C C 1
ATOM 1091 O O . GLN C 1 55 ? 81.482 -49.102 -33.207 1.00 82.14 52 GLN C O 1
ATOM 1097 N N . SER C 1 56 ? 82.064 -48.141 -31.255 1.00 82.52 53 SER C N 1
ATOM 1098 C CA . SER C 1 56 ? 83.288 -48.905 -31.106 1.00 83.15 53 SER C CA 1
ATOM 1099 C C . SER C 1 56 ? 83.000 -50.395 -30.968 1.00 83.66 53 SER C C 1
ATOM 1100 O O . SER C 1 56 ? 83.697 -51.217 -31.559 1.00 83.68 53 SER C O 1
ATOM 1103 N N . LEU C 1 57 ? 81.968 -50.730 -30.197 1.00 84.43 54 LEU C N 1
ATOM 1104 C CA . LEU C 1 57 ? 81.659 -52.121 -29.868 1.00 85.15 54 LEU C CA 1
ATOM 1105 C C . LEU C 1 57 ? 81.137 -52.921 -31.053 1.00 86.03 54 LEU C C 1
ATOM 1106 O O . LEU C 1 57 ? 81.620 -54.020 -31.316 1.00 86.13 54 LEU C O 1
ATOM 1111 N N . LEU C 1 58 ? 80.155 -52.377 -31.765 1.00 87.26 55 LEU C N 1
ATOM 1112 C CA . LEU C 1 58 ? 79.570 -53.087 -32.905 1.00 88.52 55 LEU C CA 1
ATOM 1113 C C . LEU C 1 58 ? 80.547 -53.177 -34.072 1.00 89.24 55 LEU C C 1
ATOM 1114 O O . LEU C 1 58 ? 80.468 -54.091 -34.893 1.00 89.47 55 LEU C O 1
ATOM 1119 N N . GLN C 1 59 ? 81.471 -52.223 -34.123 1.00 90.13 56 GLN C N 1
ATOM 1120 C CA . GLN C 1 59 ? 82.583 -52.252 -35.062 1.00 91.12 56 GLN C CA 1
ATOM 1121 C C . GLN C 1 59 ? 83.461 -53.483 -34.814 1.00 91.52 56 GLN C C 1
ATOM 1122 O O . GLN C 1 59 ? 84.100 -53.997 -35.732 1.00 91.67 56 GLN C O 1
ATOM 1128 N N . GLU C 1 60 ? 83.476 -53.945 -33.565 1.00 92.00 57 GLU C N 1
ATOM 1129 C CA . GLU C 1 60 ? 84.208 -55.143 -33.161 1.00 92.39 57 GLU C CA 1
ATOM 1130 C C . GLU C 1 60 ? 83.291 -56.380 -33.179 1.00 92.62 57 GLU C C 1
ATOM 1131 O O . GLU C 1 60 ? 83.558 -57.381 -32.503 1.00 92.68 57 GLU C O 1
ATOM 1137 N N . GLY C 1 61 ? 82.213 -56.307 -33.959 1.00 92.87 58 GLY C N 1
ATOM 1138 C CA . GLY C 1 61 ? 81.247 -57.404 -34.053 1.00 93.05 58 GLY C CA 1
ATOM 1139 C C . GLY C 1 61 ? 80.248 -57.412 -32.909 1.00 93.23 58 GLY C C 1
ATOM 1140 O O . GLY C 1 61 ? 80.626 -57.363 -31.734 1.00 93.30 58 GLY C O 1
ATOM 1141 N N . ALA D 1 19 ? 94.217 -37.591 -12.359 1.00 90.21 16 ALA D N 1
ATOM 1142 C CA . ALA D 1 19 ? 93.047 -38.117 -13.125 1.00 90.08 16 ALA D CA 1
ATOM 1143 C C . ALA D 1 19 ? 91.719 -37.690 -12.492 1.00 89.86 16 ALA D C 1
ATOM 1144 O O . ALA D 1 19 ? 91.459 -37.977 -11.315 1.00 90.00 16 ALA D O 1
ATOM 1146 N N . ASP D 1 20 ? 90.895 -36.994 -13.276 1.00 89.17 17 ASP D N 1
ATOM 1147 C CA . ASP D 1 20 ? 89.559 -36.593 -12.835 1.00 88.43 17 ASP D CA 1
ATOM 1148 C C . ASP D 1 20 ? 88.519 -37.646 -13.206 1.00 87.48 17 ASP D C 1
ATOM 1149 O O . ASP D 1 20 ? 88.721 -38.440 -14.128 1.00 87.46 17 ASP D O 1
ATOM 1154 N N . LYS D 1 21 ? 87.410 -37.641 -12.478 1.00 86.28 18 LYS D N 1
ATOM 1155 C CA . LYS D 1 21 ? 86.383 -38.661 -12.618 1.00 85.16 18 LYS D CA 1
ATOM 1156 C C . LYS D 1 21 ? 85.202 -38.126 -13.417 1.00 84.13 18 LYS D C 1
ATOM 1157 O O . LYS D 1 21 ? 85.011 -36.913 -13.519 1.00 84.27 18 LYS D O 1
ATOM 1163 N N . PHE D 1 22 ? 84.422 -39.039 -13.989 1.00 82.74 19 PHE D N 1
ATOM 1164 C CA . PHE D 1 22 ? 83.157 -38.709 -14.640 1.00 81.24 19 PHE D CA 1
ATOM 1165 C C . PHE D 1 22 ? 82.248 -39.930 -14.606 1.00 80.52 19 PHE D C 1
ATOM 1166 O O . PHE D 1 22 ? 82.543 -40.931 -15.259 1.00 80.63 19 PHE D O 1
ATOM 1174 N N . VAL D 1 23 ? 81.152 -39.859 -13.851 1.00 79.45 20 VAL D N 1
ATOM 1175 C CA . VAL D 1 23 ? 80.255 -41.014 -13.739 1.00 78.66 20 VAL D CA 1
ATOM 1176 C C . VAL D 1 23 ? 79.389 -41.140 -14.990 1.00 78.27 20 VAL D C 1
ATOM 1177 O O . VAL D 1 23 ? 78.708 -40.194 -15.384 1.00 78.36 20 VAL D O 1
ATOM 1181 N N . VAL D 1 24 ? 79.442 -42.309 -15.617 1.00 77.64 21 VAL D N 1
ATOM 1182 C CA . VAL D 1 24 ? 78.687 -42.576 -16.832 1.00 77.00 21 VAL D CA 1
ATOM 1183 C C . VAL D 1 24 ? 77.469 -43.410 -16.482 1.00 76.68 21 VAL D C 1
ATOM 1184 O O . VAL D 1 24 ? 77.578 -44.380 -15.741 1.00 76.67 21 VAL D O 1
ATOM 1188 N N . ARG D 1 25 ? 76.309 -43.021 -16.996 1.00 76.46 22 ARG D N 1
ATOM 1189 C CA . ARG D 1 25 ? 75.130 -43.870 -16.920 1.00 76.37 22 ARG D CA 1
ATOM 1190 C C . ARG D 1 25 ? 75.069 -44.673 -18.206 1.00 76.71 22 ARG D C 1
ATOM 1191 O O . ARG D 1 25 ? 74.851 -44.112 -19.271 1.00 76.89 22 ARG D O 1
ATOM 1199 N N . LEU D 1 26 ? 75.288 -45.978 -18.117 1.00 77.04 23 LEU D N 1
ATOM 1200 C CA . LEU D 1 26 ? 75.267 -46.820 -19.308 1.00 77.48 23 LEU D CA 1
ATOM 1201 C C . LEU D 1 26 ? 73.900 -47.476 -19.473 1.00 78.06 23 LEU D C 1
ATOM 1202 O O . LEU D 1 26 ? 73.274 -47.852 -18.482 1.00 78.18 23 LEU D O 1
ATOM 1207 N N . PRO D 1 27 ? 73.424 -47.610 -20.726 1.00 78.63 24 PRO D N 1
ATOM 1208 C CA . PRO D 1 27 ? 72.139 -48.258 -20.979 1.00 79.35 24 PRO D CA 1
ATOM 1209 C C . 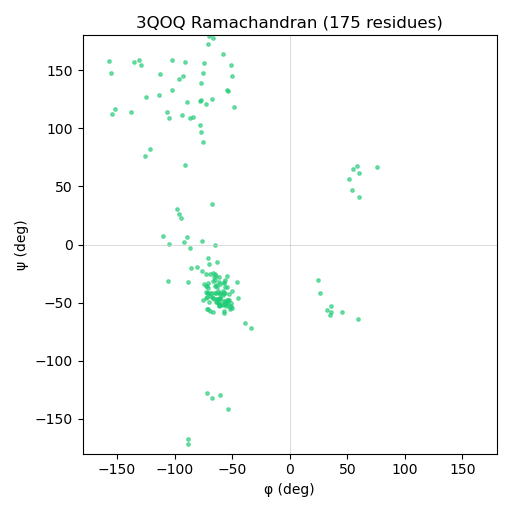PRO D 1 27 ? 72.153 -49.744 -20.640 1.00 80.25 24 PRO D C 1
ATOM 1210 O O . PRO D 1 27 ? 73.192 -50.282 -20.261 1.00 80.57 24 PRO D O 1
ATOM 1214 N N . GLU D 1 28 ? 71.000 -50.389 -20.796 1.00 81.23 25 GLU D N 1
ATOM 1215 C CA . GLU D 1 28 ? 70.767 -51.763 -20.349 1.00 82.25 25 GLU D CA 1
ATOM 1216 C C . GLU D 1 28 ? 71.968 -52.720 -20.413 1.00 82.39 25 GLU D C 1
ATOM 1217 O O . GLU D 1 28 ? 72.527 -53.088 -19.376 1.00 82.71 25 GLU D O 1
ATOM 1223 N N . GLY D 1 29 ? 72.361 -53.119 -21.618 1.00 82.45 26 GLY D N 1
ATOM 1224 C CA . GLY D 1 29 ? 73.338 -54.196 -21.775 1.00 82.66 26 GLY D CA 1
ATOM 1225 C C . GLY D 1 29 ? 74.799 -53.797 -21.836 1.00 82.79 26 GLY D C 1
ATOM 1226 O O . GLY D 1 29 ? 75.667 -54.658 -21.966 1.00 82.96 26 GLY D O 1
ATOM 1235 N N . ARG D 1 31 ? 77.112 -52.492 -19.691 1.00 82.32 28 ARG D N 1
ATOM 1236 C CA . ARG D 1 31 ? 78.079 -52.857 -18.662 1.00 82.10 28 ARG D CA 1
ATOM 1237 C C . ARG D 1 31 ? 78.682 -54.230 -18.938 1.00 81.93 28 ARG D C 1
ATOM 1238 O O . ARG D 1 31 ? 79.898 -54.359 -19.067 1.00 81.94 28 ARG D O 1
ATOM 1246 N N . GLU D 1 32 ? 77.826 -55.241 -19.063 1.00 81.70 29 GLU D N 1
ATOM 1247 C CA . GLU D 1 32 ? 78.269 -56.602 -19.357 1.00 81.62 29 GLU D CA 1
ATOM 1248 C C . GLU D 1 32 ? 78.999 -56.680 -20.688 1.00 80.96 29 GLU D C 1
ATOM 1249 O O . GLU D 1 32 ? 79.936 -57.460 -20.848 1.00 81.04 29 GLU D O 1
ATOM 1255 N N . GLN D 1 33 ? 78.563 -55.861 -21.636 1.00 80.27 30 GLN D N 1
ATOM 1256 C CA . GLN D 1 33 ? 79.141 -55.839 -22.967 1.00 79.75 30 GLN D CA 1
ATOM 1257 C C . GLN D 1 33 ? 80.579 -55.355 -22.904 1.00 79.08 30 GLN D C 1
ATOM 1258 O O . GLN D 1 33 ? 81.468 -55.961 -23.500 1.00 79.03 30 GLN D O 1
ATOM 1264 N N . ILE D 1 34 ? 80.797 -54.269 -22.167 1.00 78.26 31 ILE D N 1
ATOM 1265 C CA . ILE D 1 34 ? 82.126 -53.704 -21.979 1.00 77.51 31 ILE D CA 1
ATOM 1266 C C . ILE D 1 34 ? 82.990 -54.646 -21.151 1.00 77.27 31 ILE D C 1
ATOM 1267 O O . ILE D 1 34 ? 84.164 -54.855 -21.460 1.00 77.04 31 ILE D O 1
ATOM 1272 N N . ALA D 1 35 ? 82.389 -55.218 -20.109 1.00 77.09 32 ALA D N 1
ATOM 1273 C CA . ALA D 1 35 ? 83.065 -56.160 -19.231 1.00 76.76 32 ALA D CA 1
ATOM 1274 C C . ALA D 1 35 ? 83.697 -57.288 -20.032 1.00 76.77 32 ALA D C 1
ATOM 1275 O O . ALA D 1 35 ? 84.865 -57.609 -19.835 1.00 76.92 32 ALA D O 1
ATOM 1277 N N . GLU D 1 36 ? 82.925 -57.867 -20.948 1.00 76.80 33 GLU D N 1
ATOM 1278 C CA . GLU D 1 36 ? 83.393 -58.981 -21.764 1.00 77.02 33 GLU D CA 1
ATOM 1279 C C . GLU D 1 36 ? 84.585 -58.592 -22.613 1.00 76.67 33 GLU D C 1
ATOM 1280 O O . GLU D 1 36 ? 85.620 -59.255 -22.581 1.00 77.01 33 GLU D O 1
ATOM 1286 N N . VAL D 1 37 ? 84.436 -57.505 -23.361 1.00 76.21 34 VAL D N 1
ATOM 1287 C CA . VAL D 1 37 ? 85.487 -57.017 -24.244 1.00 75.65 34 VAL D CA 1
ATOM 1288 C C . VAL D 1 37 ? 86.774 -56.723 -23.470 1.00 75.34 34 VAL D C 1
ATOM 1289 O O . VAL D 1 37 ? 87.859 -57.083 -23.914 1.00 75.23 34 VAL D O 1
ATOM 1293 N N . ALA D 1 38 ? 86.643 -56.088 -22.308 1.00 75.23 35 ALA D N 1
ATOM 1294 C CA . ALA D 1 38 ? 87.791 -55.801 -21.449 1.00 75.22 35 ALA D CA 1
ATOM 1295 C C . ALA D 1 38 ? 88.522 -57.086 -21.086 1.00 75.24 35 ALA D C 1
ATOM 1296 O O . ALA D 1 38 ? 89.739 -57.182 -21.256 1.00 75.08 35 ALA D O 1
ATOM 1298 N N . ARG D 1 39 ? 87.767 -58.072 -20.604 1.00 75.35 36 ARG D N 1
ATOM 1299 C CA . ARG D 1 39 ? 88.315 -59.383 -20.267 1.00 75.39 36 ARG D CA 1
ATOM 1300 C C . ARG D 1 39 ? 89.021 -59.983 -21.466 1.00 75.20 36 ARG D C 1
ATOM 1301 O O . ARG D 1 39 ? 90.051 -60.635 -21.328 1.00 75.39 36 ARG D O 1
ATOM 1309 N N . SER D 1 40 ? 88.459 -59.745 -22.644 1.00 75.02 37 SER D N 1
ATOM 1310 C CA . SER D 1 40 ? 89.026 -60.233 -23.883 1.00 74.97 37 SER D CA 1
ATOM 1311 C C . SER D 1 40 ? 90.386 -59.593 -24.162 1.00 74.64 37 SER D C 1
ATOM 1312 O O . SER D 1 40 ? 91.320 -60.274 -24.571 1.00 74.56 37 SER D O 1
ATOM 1315 N N . HIS D 1 41 ? 90.497 -58.290 -23.919 1.00 74.61 38 HIS D N 1
ATOM 1316 C CA . HIS D 1 41 ? 91.748 -57.562 -24.166 1.00 74.56 38 HIS D CA 1
ATOM 1317 C C . HIS D 1 41 ? 92.705 -57.548 -22.967 1.00 74.64 38 HIS D C 1
ATOM 1318 O O . HIS D 1 41 ? 93.731 -56.864 -23.005 1.00 75.01 38 HIS D O 1
ATOM 1325 N N . HIS D 1 42 ? 92.372 -58.296 -21.915 1.00 74.43 39 HIS D N 1
ATOM 1326 C CA . HIS D 1 42 ? 93.180 -58.350 -20.687 1.00 74.40 39 HIS D CA 1
ATOM 1327 C C . HIS D 1 42 ? 93.451 -56.960 -20.099 1.00 74.61 39 HIS D C 1
ATOM 1328 O O . HIS D 1 42 ? 94.581 -56.628 -19.734 1.00 74.58 39 HIS D O 1
ATOM 1335 N N . ARG D 1 43 ? 92.394 -56.157 -20.014 1.00 74.99 40 ARG D N 1
ATOM 1336 C CA . ARG D 1 43 ? 92.471 -54.797 -19.495 1.00 75.39 40 ARG D CA 1
ATOM 1337 C C . ARG D 1 43 ? 91.423 -54.536 -18.430 1.00 75.72 40 ARG D C 1
ATOM 1338 O O . ARG D 1 43 ? 90.365 -55.162 -18.410 1.00 75.73 40 ARG D O 1
ATOM 1346 N N . SER D 1 44 ? 91.725 -53.579 -17.560 1.00 76.34 41 SER D N 1
ATOM 1347 C CA . SER D 1 44 ? 90.741 -52.979 -16.678 1.00 76.84 41 SER D CA 1
ATOM 1348 C C . SER D 1 44 ? 89.558 -52.469 -17.499 1.00 77.41 41 SER D C 1
ATOM 1349 O O . SER D 1 44 ? 89.707 -52.122 -18.671 1.00 77.60 41 SER D O 1
ATOM 1360 N N . ASN D 1 46 ? 87.868 -49.672 -16.969 1.00 76.79 43 ASN D N 1
ATOM 1361 C CA . ASN D 1 46 ? 88.194 -48.275 -17.200 1.00 75.82 43 ASN D CA 1
ATOM 1362 C C . ASN D 1 46 ? 89.216 -48.118 -18.325 1.00 75.48 43 ASN D C 1
ATOM 1363 O O . ASN D 1 46 ? 89.079 -47.230 -19.164 1.00 75.52 43 ASN D O 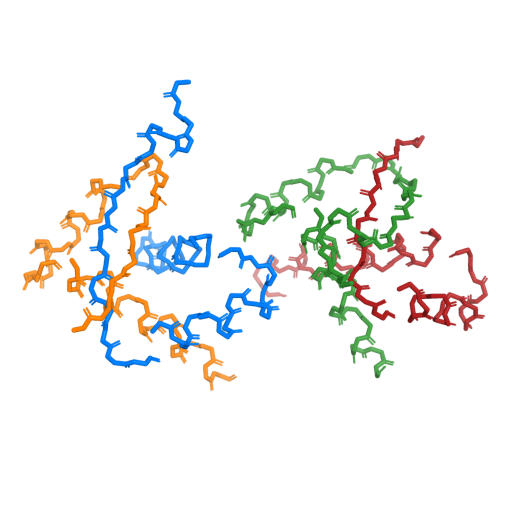1
ATOM 1368 N N . SER D 1 47 ? 90.227 -48.988 -18.344 1.00 74.98 44 SER D N 1
ATOM 1369 C CA . SER D 1 47 ? 91.243 -48.982 -19.399 1.00 74.48 44 SER D CA 1
ATOM 1370 C C . SER D 1 47 ? 90.601 -49.220 -20.747 1.00 74.17 44 SER D C 1
ATOM 1371 O O . SER D 1 47 ? 90.893 -48.521 -21.708 1.00 74.35 44 SER D O 1
ATOM 1374 N N . GLU D 1 48 ? 89.713 -50.205 -20.801 1.00 73.90 45 GLU D N 1
ATOM 1375 C CA . GLU D 1 48 ? 88.979 -50.530 -22.013 1.00 73.51 45 GLU D CA 1
ATOM 1376 C C . GLU D 1 48 ? 88.184 -49.326 -22.500 1.00 73.37 45 GLU D C 1
ATOM 1377 O O . GLU D 1 48 ? 88.299 -48.936 -23.664 1.00 73.34 45 GLU D O 1
ATOM 1383 N N . ILE D 1 49 ? 87.392 -48.739 -21.600 1.00 73.12 46 ILE D N 1
ATOM 1384 C CA . ILE D 1 49 ? 86.555 -47.584 -21.925 1.00 72.69 46 ILE D CA 1
ATOM 1385 C C . ILE D 1 49 ? 87.406 -46.467 -22.502 1.00 72.99 46 ILE D C 1
ATOM 1386 O O . ILE D 1 49 ? 87.100 -45.947 -23.572 1.00 73.46 46 ILE D O 1
ATOM 1391 N N . ILE D 1 50 ? 88.487 -46.123 -21.809 1.00 73.05 47 ILE D N 1
ATOM 1392 C CA . ILE D 1 50 ? 89.354 -45.044 -22.252 1.00 73.18 47 ILE D CA 1
ATOM 1393 C C . ILE D 1 50 ? 90.012 -45.370 -23.586 1.00 73.62 47 ILE D C 1
ATOM 1394 O O . ILE D 1 50 ? 89.953 -44.570 -24.514 1.00 73.73 47 ILE D O 1
ATOM 1399 N N . ALA D 1 51 ? 90.605 -46.553 -23.692 1.00 74.16 48 ALA D N 1
ATOM 1400 C CA . ALA D 1 51 ? 91.230 -46.978 -24.938 1.00 74.74 48 ALA D CA 1
ATOM 1401 C C . ALA D 1 51 ? 90.281 -46.788 -26.115 1.00 75.18 48 ALA D C 1
ATOM 1402 O O . ALA D 1 51 ? 90.691 -46.359 -27.192 1.00 75.39 48 ALA D O 1
ATOM 1404 N N . ARG D 1 52 ? 89.008 -47.090 -25.894 1.00 75.80 49 ARG D N 1
ATOM 1405 C CA . ARG D 1 52 ? 88.005 -46.960 -26.935 1.00 76.68 49 ARG D CA 1
ATOM 1406 C C . ARG D 1 52 ? 87.618 -45.511 -27.180 1.00 77.55 49 ARG D C 1
ATOM 1407 O O . ARG D 1 52 ? 87.585 -45.070 -28.324 1.00 77.57 49 ARG D O 1
ATOM 1415 N N . LEU D 1 53 ? 87.349 -44.772 -26.106 1.00 78.77 50 LEU D N 1
ATOM 1416 C CA . LEU D 1 53 ? 87.068 -43.343 -26.202 1.00 79.98 50 LEU D CA 1
ATOM 1417 C C . LEU D 1 53 ? 88.214 -42.592 -26.872 1.00 81.35 50 LEU D C 1
ATOM 1418 O O . LEU D 1 53 ? 87.991 -41.601 -27.559 1.00 81.60 50 LEU D O 1
ATOM 1423 N N . GLU D 1 54 ? 89.436 -43.079 -26.674 1.00 83.18 51 GLU D N 1
ATOM 1424 C CA . GLU D 1 54 ? 90.628 -42.464 -27.251 1.00 84.89 51 GLU D CA 1
ATOM 1425 C C . GLU D 1 54 ? 90.651 -42.581 -28.765 1.00 85.74 51 GLU D C 1
ATOM 1426 O O . GLU D 1 54 ? 90.717 -41.577 -29.468 1.00 85.71 51 GLU D O 1
ATOM 1432 N N . GLN D 1 55 ? 90.593 -43.816 -29.251 1.00 87.17 52 GLN D N 1
ATOM 1433 C CA . GLN D 1 55 ? 90.648 -44.091 -30.676 1.00 88.67 52 GLN D CA 1
ATOM 1434 C C . GLN D 1 55 ? 89.431 -43.524 -31.390 1.00 89.45 52 GLN D C 1
ATOM 1435 O O . GLN D 1 55 ? 89.493 -43.233 -32.580 1.00 89.65 52 GLN D O 1
ATOM 1441 N N . SER D 1 56 ? 88.329 -43.372 -30.658 1.00 90.54 53 SER D N 1
ATOM 1442 C CA . SER D 1 56 ? 87.101 -42.815 -31.216 1.00 91.51 53 SER D CA 1
ATOM 1443 C C . SER D 1 56 ? 87.252 -41.328 -31.474 1.00 92.39 53 SER D C 1
ATOM 1444 O O . SER D 1 56 ? 86.742 -40.816 -32.468 1.00 92.44 53 SER D O 1
ATOM 1447 N N . LEU D 1 57 ? 87.957 -40.646 -30.574 1.00 93.67 54 LEU D N 1
ATOM 1448 C CA . LEU D 1 57 ? 88.177 -39.211 -30.694 1.00 94.95 54 LEU D CA 1
ATOM 1449 C C . LEU D 1 57 ? 89.131 -38.870 -31.829 1.00 96.14 54 LEU D C 1
ATOM 1450 O O . LEU D 1 57 ? 88.777 -38.100 -32.721 1.00 96.31 54 LEU D O 1
ATOM 1455 N N . LEU D 1 58 ? 90.327 -39.451 -31.814 1.00 97.74 55 LEU D N 1
ATOM 1456 C CA . LEU D 1 58 ? 91.303 -39.155 -32.861 1.00 99.46 55 LEU D CA 1
ATOM 1457 C C . LEU D 1 58 ? 90.927 -39.742 -34.224 1.00 100.98 55 LEU D C 1
ATOM 1458 O O . LEU D 1 58 ? 91.530 -39.390 -35.235 1.00 101.25 55 LEU D O 1
ATOM 1463 N N . GLN D 1 59 ? 89.928 -40.624 -34.244 1.00 102.93 56 GLN D N 1
ATOM 1464 C CA . GLN D 1 59 ? 89.428 -41.199 -35.491 1.00 104.96 56 GLN D CA 1
ATOM 1465 C C . GLN D 1 59 ? 88.636 -40.166 -36.281 1.00 106.12 56 GLN D C 1
ATOM 1466 O O . GLN D 1 59 ? 88.823 -40.020 -37.489 1.00 106.32 56 GLN D O 1
ATOM 1472 N N . GLU D 1 60 ? 87.746 -39.458 -35.590 1.00 107.73 57 GLU D N 1
ATOM 1473 C CA . GLU D 1 60 ? 86.965 -38.392 -36.206 1.00 109.34 57 GLU D CA 1
ATOM 1474 C C . GLU D 1 60 ? 87.744 -37.078 -36.174 1.00 110.48 57 GLU D C 1
ATOM 1475 O O . GLU D 1 60 ? 87.452 -36.156 -36.939 1.00 110.65 57 GLU D O 1
ATOM 1481 N N . GLY D 1 61 ? 88.734 -37.006 -35.285 1.00 111.86 58 GLY D N 1
ATOM 1482 C CA . GLY D 1 61 ? 89.691 -35.898 -35.258 1.00 113.55 58 GLY D CA 1
ATOM 1483 C C . GLY D 1 61 ? 90.618 -35.945 -36.462 1.00 114.78 58 GLY D C 1
ATOM 1484 O O . GLY D 1 61 ? 91.286 -34.959 -36.781 1.00 114.84 58 GLY D O 1
ATOM 1485 N N . ALA D 1 62 ? 90.655 -37.104 -37.121 1.00 116.07 59 ALA D N 1
ATOM 1486 C CA . ALA D 1 62 ? 91.380 -37.287 -38.376 1.00 117.38 59 ALA D CA 1
ATOM 1487 C C . ALA D 1 62 ? 90.451 -37.122 -39.584 1.00 118.35 59 ALA D C 1
ATOM 1488 O O . ALA D 1 62 ? 90.695 -37.687 -40.655 1.00 118.45 59 ALA D O 1
ATOM 1490 N N . LEU D 1 63 ? 89.382 -36.349 -39.399 1.00 119.63 60 LEU D N 1
ATOM 1491 C CA . LEU D 1 63 ? 88.505 -35.964 -40.503 1.00 120.83 60 LEU D CA 1
ATOM 1492 C C . LEU D 1 63 ? 88.864 -34.570 -41.021 1.00 121.69 60 LEU D C 1
ATOM 1493 O O . LEU D 1 63 ? 88.003 -33.827 -41.504 1.00 121.84 60 LEU D O 1
ATOM 1498 N N . GLN D 1 64 ? 90.148 -34.227 -40.911 1.00 122.75 61 GLN D N 1
ATOM 1499 C CA . GLN D 1 64 ? 90.685 -33.002 -41.493 1.00 123.81 61 GLN D CA 1
ATOM 1500 C C . GLN D 1 64 ? 90.806 -33.218 -43.000 1.00 124.45 61 GLN D C 1
ATOM 1501 O O . GLN D 1 64 ? 91.853 -33.656 -43.495 1.00 124.50 61 GLN D O 1
ATOM 1507 N N . ASP D 1 65 ? 89.713 -32.915 -43.708 1.00 125.23 62 ASP D N 1
ATOM 1508 C CA . ASP D 1 65 ? 89.537 -33.236 -45.134 1.00 125.95 62 ASP D CA 1
ATOM 1509 C C . ASP D 1 65 ? 89.621 -34.750 -45.379 1.00 126.25 62 ASP D C 1
ATOM 1510 O O . ASP D 1 65 ? 90.500 -35.231 -46.106 1.00 126.34 62 ASP D O 1
ATOM 1515 N N . ASN D 1 66 ? 88.695 -35.480 -44.753 1.00 126.55 63 ASN D N 1
ATOM 1516 C CA . ASN D 1 66 ? 88.616 -36.949 -44.822 1.00 126.83 63 ASN D CA 1
ATOM 1517 C C . ASN D 1 66 ? 89.864 -37.662 -44.303 1.00 126.83 63 ASN D C 1
ATOM 1518 O O . ASN D 1 66 ? 89.767 -38.616 -43.531 1.00 126.87 63 ASN D O 1
#

Radius of gyration: 19.11 Å; Cα contacts (8 Å, |Δi|>4): 182; chains: 4; bounding box: 46×46×39 Å

Nearest PDB structures (foldseek):
  7odt-as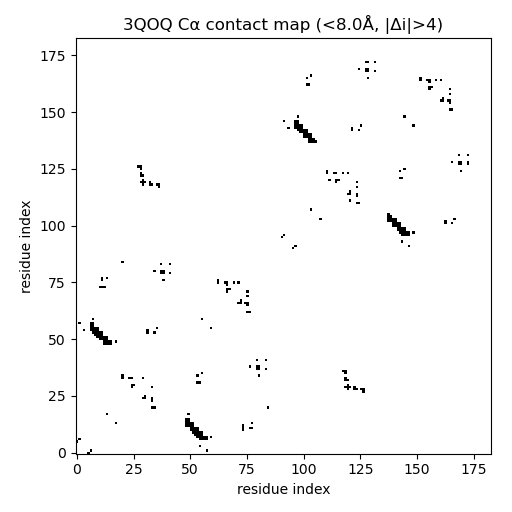sembly1_a  TM=4.333E-01  e=8.723E+00  Homo sapiens
  5x3t-assembly1_E  TM=6.802E-01  e=6.813E+00  Mycobacterium tuberculosis H37Rv
  5x3t-assembly1_E  TM=6.704E-01  e=2.561E+00  Mycobacterium tuberculosis H37Rv

B-factor: mean 82.82, std 15.62, range [20.0, 127.96]

CATH classification: 1.10.1220.10

Sequence (183 aa):
TYSSRTADKFVVRLPEGREQIAEVARSHHRSNSEIIARLEQSLLQEGAADKFVVRLPEGREQIAEVARSHHRSNSEIIARLEQSLLQEGATYSSRTADKFVVRLPEGREQIAEVARSHHRSNSEIIARLEQSLLQEGADKFVVRLPEGREQIAEVARSHHRSNSEIIARLEQSLLQEGALQDN

InterPro domains:
  IPR005569 Arc-like DNA binding domain [PF03869] (13-62)
  IPR010985 Ribbon-helix-helix [SSF47598] (14-59)
  IPR013321 Arc-type ribbon-helix-helix [G3DSA:1.10.1220.10] (1-66)

Secondary structure (DSSP, 8-state):
---TTTSEEEEEEPPP--HHHHHHHHHTT---HHHHHHHHHHHHHHT-/--EEEEEE----HHHHHHHHHTT---HHHHHHHHHHHHHTT-/---TTTSEEEEEEE----HHHHHHHHHTT---HHHHHHHHHHHHHT-/-EEEEEEE----HHHHHHHHHTT---HHHHHHHHHHHHHHTT-TT-

Solvent-accessible surface area: 11958 Å² total

Foldseek 3Di:
DDDPVNDDDDDDDDDPCVVVLVVVCVVVVHDVVSVVVVVVVVVVVVVD/DDDDDDDDDDVVVVQQVVQVVVPHGVVSVVVVVVVVVVVVVD/DDDPVNDDDDDDDDDPDVVVQVVVQVVVVHDVVSVVVVVVVVVVVVD/DDDDDDDDDDCVVVQVVVCVVVVHDVCSVVVVVVCVVVVVVVPPVD